Protein 5KTC (pdb70)

Structure (mmCIF, N/CA/C/O backbone):
data_5KTC
#
_entry.id   5KTC
#
_cell.length_a   76.268
_cell.length_b   76.268
_cell.length_c   73.470
_cell.angle_alpha   90.00
_cell.angle_beta   90.00
_cell.angle_gamma   90.00
#
_symmetry.space_group_name_H-M   'P 41 21 2'
#
loop_
_entity.id
_entity.type
_entity.pdbx_description
1 polymer FdhC
2 non-polymer 1,2-ETHANEDIOL
3 non-polymer '[[(2~{R},3~{S},5~{R})-5-[5-methyl-2,4-bis(oxidanylidene)pyrimidin-1-yl]-3-oxidanyl-oxolan-2-yl]methoxy-oxidanyl-phosphoryl] [(2~{R},3~{R},4~{S},5~{R},6~{R})-6-methyl-3,5-bis(oxidanyl)-4-[[(3~{R})-3-oxidanylbutanoyl]amino]oxan-2-yl] hydrogen phosphate'
4 non-polymer 'COENZYME A'
5 non-polymer 'MAGNESIUM ION'
6 water water
#
loop_
_atom_site.group_PDB
_atom_site.id
_atom_site.type_symbol
_atom_site.label_atom_id
_atom_site.label_alt_id
_atom_site.label_comp_id
_atom_site.label_asym_id
_atom_site.label_entity_id
_atom_site.label_seq_id
_atom_site.pdbx_PDB_ins_code
_atom_site.Cartn_x
_atom_site.Cartn_y
_atom_site.Cartn_z
_atom_site.occupancy
_atom_site.B_iso_or_equiv
_atom_site.auth_seq_id
_atom_site.auth_comp_id
_atom_site.auth_asym_id
_atom_site.auth_atom_id
_atom_site.pdbx_PDB_model_num
ATOM 1 N N . VAL A 1 2 ? -28.059 6.167 -6.105 1.00 46.10 2 VAL A N 1
ATOM 2 C CA . VAL A 1 2 ? -27.984 7.666 -6.109 1.00 43.13 2 VAL A CA 1
ATOM 3 C C . VAL A 1 2 ? -27.270 8.147 -7.372 1.00 40.81 2 VAL A C 1
ATOM 4 O O . VAL A 1 2 ? -26.395 7.478 -7.909 1.00 51.89 2 VAL A O 1
ATOM 8 N N . ASN A 1 3 ? -27.680 9.291 -7.870 1.00 39.50 3 ASN A N 1
ATOM 9 C CA . ASN A 1 3 ? -26.946 9.945 -8.941 1.00 38.65 3 ASN A CA 1
ATOM 10 C C . ASN A 1 3 ? -26.916 11.455 -8.613 1.00 31.01 3 ASN A C 1
ATOM 11 O O . ASN A 1 3 ? -27.884 12.054 -8.064 1.00 29.29 3 ASN A O 1
ATOM 16 N N . PHE A 1 4 ? -25.732 12.011 -8.826 1.00 21.52 4 PHE A N 1
ATOM 17 C CA . PHE A 1 4 ? -25.415 13.348 -8.435 1.00 19.89 4 PHE A CA 1
ATOM 18 C C . PHE A 1 4 ? -25.439 14.279 -9.637 1.00 20.50 4 PHE A C 1
ATOM 19 O O . PHE A 1 4 ? -25.048 13.902 -10.758 1.00 21.73 4 PHE A O 1
ATOM 27 N N . ASN A 1 5 ? 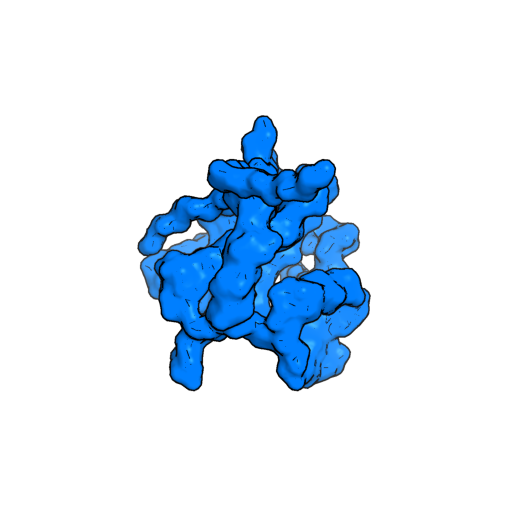-25.812 15.504 -9.388 1.00 20.61 5 ASN A N 1
ATOM 28 C CA . ASN A 1 5 ? -25.798 16.522 -10.415 1.00 22.44 5 ASN A CA 1
ATOM 29 C C . ASN A 1 5 ? -25.162 17.751 -9.796 1.00 19.34 5 ASN A C 1
ATOM 30 O O . ASN A 1 5 ? -25.771 18.698 -9.551 1.00 19.88 5 ASN A O 1
ATOM 35 N N . LEU A 1 6 ? -23.867 17.661 -9.581 1.00 17.10 6 LEU A N 1
ATOM 36 C CA . LEU A 1 6 ? -23.123 18.657 -8.868 1.00 14.92 6 LEU A CA 1
ATOM 37 C C . LEU A 1 6 ? -22.329 19.519 -9.805 1.00 14.92 6 LEU A C 1
ATOM 38 O O . LEU A 1 6 ? -21.289 19.128 -10.399 1.00 13.70 6 LEU A O 1
ATOM 43 N N . LYS A 1 7 ? -22.781 20.778 -9.906 1.00 15.96 7 LYS A N 1
ATOM 44 C CA . LYS A 1 7 ? -22.067 21.757 -10.691 1.00 17.44 7 LYS A CA 1
ATOM 45 C C . LYS A 1 7 ? -22.209 23.119 -10.078 1.00 16.51 7 LYS A C 1
ATOM 46 O O . LYS A 1 7 ? -23.244 23.439 -9.567 1.00 16.19 7 LYS A O 1
ATOM 52 N N . ALA A 1 8 ? -21.150 23.893 -10.138 1.00 15.44 8 ALA A N 1
ATOM 53 C CA . ALA A 1 8 ? -21.181 25.273 -9.671 1.00 17.21 8 ALA A CA 1
ATOM 54 C C . ALA A 1 8 ? -20.799 26.141 -10.811 1.00 17.65 8 ALA A C 1
ATOM 55 O O . ALA A 1 8 ? -20.878 25.721 -11.990 1.00 17.19 8 ALA A O 1
ATOM 57 N N . ASN A 1 9 ? -20.395 27.342 -10.495 1.00 20.35 9 ASN A N 1
ATOM 58 C CA . ASN A 1 9 ? -20.049 28.295 -11.538 1.00 23.44 9 ASN A CA 1
ATOM 59 C C . ASN A 1 9 ? -18.884 27.981 -12.449 1.00 22.28 9 ASN A C 1
ATOM 60 O O . ASN A 1 9 ? -18.948 28.221 -13.643 1.00 24.58 9 ASN A O 1
ATOM 65 N N . THR A 1 10 ? -17.785 27.569 -11.867 1.00 17.94 10 THR A N 1
ATOM 66 C CA . THR A 1 10 ? -16.584 27.343 -12.609 1.00 17.53 10 THR A CA 1
ATOM 67 C C . THR A 1 10 ? -16.118 25.927 -12.545 1.00 15.96 10 THR A C 1
ATOM 68 O O . THR A 1 10 ? -15.151 25.635 -13.191 1.00 14.24 10 THR A O 1
ATOM 72 N N . THR A 1 11 ? -16.810 25.087 -11.789 1.00 15.06 11 THR A N 1
ATOM 73 C CA . THR A 1 11 ? -16.404 23.681 -11.599 1.00 14.99 11 THR A CA 1
ATOM 74 C C . THR A 1 11 ? -17.590 22.755 -11.613 1.00 14.15 11 THR A C 1
ATOM 75 O O . THR A 1 11 ? -18.724 23.196 -11.516 1.00 15.58 11 THR A O 1
ATOM 79 N N . TYR A 1 12 ? -17.316 21.438 -11.736 1.00 13.05 12 TYR A N 1
ATOM 80 C CA . TYR A 1 12 ? -18.304 20.422 -11.599 1.00 12.68 12 TYR A CA 1
ATOM 81 C C . TYR A 1 12 ? -17.632 19.168 -11.089 1.00 13.45 12 TYR A C 1
ATOM 82 O O . TYR A 1 12 ? -16.402 19.063 -11.132 1.00 13.50 12 TYR A O 1
ATOM 91 N N . LEU A 1 13 ? -18.427 18.289 -10.541 1.00 13.21 13 LEU A N 1
ATOM 92 C CA . LEU A 1 13 ? -17.936 17.039 -9.940 1.00 13.00 13 LEU A CA 1
ATOM 93 C C . LEU A 1 13 ? -18.577 15.884 -10.634 1.00 13.06 13 LEU A C 1
ATOM 94 O O . LEU A 1 13 ? -19.739 15.930 -10.947 1.00 14.03 13 LEU A O 1
ATOM 99 N N . ARG A 1 14 ? -17.846 14.782 -10.745 1.00 13.38 14 ARG A N 1
ATOM 100 C CA . ARG A 1 14 ? -18.432 13.502 -11.177 1.00 12.34 14 ARG A CA 1
ATOM 101 C C . ARG A 1 14 ? -17.778 12.345 -10.491 1.00 12.96 14 ARG A C 1
ATOM 102 O O . ARG A 1 14 ? -16.594 12.464 -10.081 1.00 12.42 14 ARG A O 1
ATOM 110 N N . LEU A 1 15 ? -18.509 11.238 -10.343 1.00 12.14 15 LEU A N 1
ATOM 111 C CA . LEU A 1 15 ? -17.940 10.095 -9.592 1.00 13.81 15 LEU A CA 1
ATOM 112 C C . LEU A 1 15 ? -16.669 9.515 -10.186 1.00 14.33 15 LEU A C 1
ATOM 113 O O . LEU A 1 15 ? -16.537 9.389 -11.418 1.00 14.51 15 LEU A O 1
ATOM 118 N N . VAL A 1 16 ? -15.742 9.150 -9.299 1.00 14.23 16 VAL A N 1
ATOM 119 C CA . VAL A 1 16 ? -14.480 8.491 -9.677 1.00 15.38 16 VAL A CA 1
ATOM 120 C C . VAL A 1 16 ? -14.717 7.173 -10.415 1.00 15.88 16 VAL A C 1
ATOM 121 O O . VAL A 1 16 ? -15.632 6.415 -10.055 1.00 16.21 16 VAL A O 1
ATOM 125 N N . GLU A 1 17 ? -13.919 6.934 -11.450 1.00 17.27 17 GLU A N 1
ATOM 126 C CA . GLU A 1 17 ? -13.907 5.594 -12.145 1.00 19.51 17 GLU A CA 1
ATOM 127 C C . GLU A 1 17 ? -12.476 5.024 -12.073 1.00 19.78 17 GLU A C 1
ATOM 128 O O . GLU A 1 17 ? -11.509 5.777 -11.812 1.00 17.28 17 GLU A O 1
ATOM 134 N N . GLU A 1 18 ? -12.319 3.714 -12.324 1.00 23.22 18 GLU A N 1
ATOM 135 C CA . GLU A 1 18 ? -10.970 3.080 -12.358 1.00 22.04 18 GLU A CA 1
ATOM 136 C C . GLU A 1 18 ? -9.979 3.786 -13.265 1.00 23.33 18 GLU A C 1
ATOM 137 O O . GLU A 1 18 ? -8.767 3.903 -12.948 1.00 22.01 18 GLU A O 1
ATOM 143 N N . ASN A 1 19 ? -10.490 4.300 -14.368 1.00 22.44 19 ASN A N 1
ATOM 144 C CA . ASN A 1 19 ? -9.703 5.043 -15.298 1.00 25.11 19 ASN A CA 1
ATOM 145 C C . ASN A 1 19 ? -9.137 6.374 -14.786 1.00 20.41 19 ASN A C 1
ATOM 146 O O . ASN A 1 19 ? -8.250 6.913 -15.427 1.00 17.60 19 ASN A O 1
ATOM 151 N N . ASP A 1 20 ? -9.618 6.898 -13.638 1.00 18.33 20 ASP A N 1
ATOM 152 C CA . ASP A 1 20 ? -9.047 8.122 -13.034 1.00 15.66 20 ASP A CA 1
ATOM 153 C C . ASP A 1 20 ? -7.772 7.809 -12.218 1.00 16.82 20 ASP A C 1
ATOM 154 O O . ASP A 1 20 ? -7.191 8.720 -11.580 1.00 15.15 20 ASP A O 1
ATOM 159 N N . ALA A 1 21 ? -7.349 6.529 -12.231 1.00 15.66 21 ALA A N 1
ATOM 160 C CA . ALA A 1 21 ? -6.242 6.143 -11.372 1.00 16.20 21 ALA A CA 1
ATOM 161 C C . ALA A 1 21 ? -4.981 6.915 -11.634 1.00 16.35 21 ALA A C 1
ATOM 162 O O . ALA A 1 21 ? -4.331 7.336 -10.698 1.00 16.48 21 ALA A O 1
ATOM 164 N N . GLU A 1 22 ? -4.608 7.100 -12.888 1.00 16.84 22 GLU A N 1
ATOM 165 C CA . GLU A 1 22 ? -3.418 7.860 -13.161 1.00 17.72 22 GLU A CA 1
ATOM 166 C C . GLU A 1 22 ? -3.511 9.315 -12.711 1.00 18.00 22 GLU A C 1
ATOM 167 O O . GLU A 1 22 ? -2.541 9.839 -12.184 1.00 17.24 22 GLU A O 1
ATOM 173 N N . PHE A 1 23 ? -4.636 9.983 -12.977 1.00 15.97 23 PHE A N 1
ATOM 174 C CA . PHE A 1 23 ? -4.783 11.349 -12.523 1.00 15.73 23 PHE A CA 1
ATOM 175 C C . PHE A 1 23 ? -4.633 11.459 -10.982 1.00 15.48 23 PHE A C 1
ATOM 176 O O . PHE A 1 23 ? -4.007 12.385 -10.474 1.00 16.10 23 PHE A O 1
ATOM 184 N N . ILE A 1 24 ? -5.241 10.504 -10.300 1.00 15.41 24 ILE A N 1
ATOM 185 C CA . ILE A 1 24 ? -5.233 10.433 -8.846 1.00 16.07 24 ILE A CA 1
ATOM 186 C C . ILE A 1 24 ? -3.823 10.161 -8.336 1.00 16.87 24 ILE A C 1
ATOM 187 O O . ILE A 1 24 ? -3.373 10.888 -7.450 1.00 14.71 24 ILE A O 1
ATOM 192 N N . CYS A 1 25 ? -3.144 9.143 -8.883 1.00 18.72 25 CYS A N 1
ATOM 193 C CA . CYS A 1 25 ? -1.758 8.864 -8.457 1.00 18.99 25 CYS A CA 1
ATOM 194 C C . CYS A 1 25 ? -0.911 10.112 -8.581 1.00 19.46 25 CYS A C 1
ATOM 195 O O . CYS A 1 25 ? -0.195 10.483 -7.666 1.00 20.65 25 CYS A O 1
ATOM 198 N N . THR A 1 26 ? -1.006 10.778 -9.723 1.00 19.43 26 THR A N 1
ATOM 199 C CA . THR A 1 26 ? -0.204 11.946 -9.973 1.00 18.63 26 THR A CA 1
ATOM 200 C C . THR A 1 26 ? -0.495 13.068 -9.033 1.00 18.83 26 THR A C 1
ATOM 201 O O . THR A 1 26 ? 0.415 13.678 -8.539 1.00 18.07 26 THR A O 1
ATOM 205 N N . LEU A 1 27 ? -1.775 13.327 -8.778 1.00 16.48 27 LEU A N 1
ATOM 206 C CA . LEU A 1 27 ? -2.164 14.393 -7.889 1.00 16.28 27 LEU A CA 1
ATOM 207 C C . LEU A 1 27 ? -1.633 14.156 -6.469 1.00 15.73 27 LEU A C 1
ATOM 208 O O . LEU A 1 27 ? -1.014 15.043 -5.894 1.00 14.03 27 LEU A O 1
ATOM 213 N N . ARG A 1 28 ? -1.892 12.941 -5.958 1.00 17.03 28 ARG A N 1
ATOM 214 C CA . ARG A 1 28 ? -1.586 12.575 -4.560 1.00 17.12 28 ARG A CA 1
ATOM 215 C C . ARG A 1 28 ? -0.068 12.459 -4.283 1.00 20.18 28 ARG A C 1
ATOM 216 O O . ARG A 1 28 ? 0.365 12.628 -3.138 1.00 20.01 28 ARG A O 1
ATOM 224 N N . ASN A 1 29 ? 0.733 12.241 -5.338 1.00 18.64 29 ASN A N 1
ATOM 225 C CA . ASN A 1 29 ? 2.183 12.149 -5.227 1.00 19.16 29 ASN A CA 1
ATOM 226 C C . ASN A 1 29 ? 2.886 13.435 -5.626 1.00 20.21 29 ASN A C 1
ATOM 227 O O . ASN A 1 29 ? 4.122 13.461 -5.769 1.00 21.40 29 ASN A O 1
ATOM 232 N N . ASN A 1 30 ? 2.111 14.485 -5.855 1.00 19.79 30 ASN A N 1
ATOM 233 C CA . ASN A 1 30 ? 2.619 15.809 -6.041 1.00 21.53 30 ASN A CA 1
ATOM 234 C C . ASN A 1 30 ? 3.050 16.334 -4.675 1.00 24.31 30 ASN A C 1
ATOM 235 O O . ASN A 1 30 ? 2.198 16.619 -3.806 1.00 22.95 30 ASN A O 1
ATOM 240 N N . ASP A 1 31 ? 4.362 16.513 -4.484 1.00 24.27 31 ASP A N 1
ATOM 241 C CA . ASP A 1 31 ? 4.877 16.993 -3.210 1.00 26.44 31 ASP A CA 1
ATOM 242 C C . ASP A 1 31 ? 4.524 18.418 -2.923 1.00 25.92 31 ASP A C 1
ATOM 243 O O . ASP A 1 31 ? 4.694 18.839 -1.833 1.00 26.85 31 ASP A O 1
ATOM 248 N N . LYS A 1 32 ? 4.020 19.187 -3.868 1.00 24.96 32 LYS A N 1
ATOM 249 C CA . LYS A 1 32 ? 3.501 20.497 -3.500 1.00 27.15 32 LYS A CA 1
ATOM 250 C C . LYS A 1 32 ? 2.118 20.430 -2.865 1.00 25.86 32 LYS A C 1
ATOM 251 O O . LYS A 1 32 ? 1.686 21.357 -2.211 1.00 23.65 32 LYS A O 1
ATOM 257 N N . LEU A 1 33 ? 1.421 19.334 -3.091 1.00 23.67 33 LEU A N 1
ATOM 258 C CA . LEU A 1 33 ? 0.041 19.209 -2.663 1.00 21.49 33 LEU A CA 1
ATOM 259 C C . LEU A 1 33 ? -0.170 18.306 -1.489 1.00 20.97 33 LEU A C 1
ATOM 260 O O . LEU A 1 33 ? -1.184 18.448 -0.811 1.00 21.17 33 LEU A O 1
ATOM 265 N N . ASN A 1 34 ? 0.757 17.400 -1.226 1.00 18.56 34 ASN A N 1
ATOM 266 C CA . ASN A 1 34 ? 0.500 16.335 -0.344 1.00 18.92 34 ASN A CA 1
ATOM 267 C C . ASN A 1 34 ? 1.092 16.451 1.035 1.00 18.37 34 ASN A C 1
ATOM 268 O O . ASN A 1 34 ? 1.198 15.439 1.713 1.00 17.87 34 ASN A O 1
ATOM 273 N N . THR A 1 35 ? 1.469 17.673 1.423 1.00 21.72 35 THR A N 1
ATOM 274 C CA . THR A 1 35 ? 2.058 17.918 2.756 1.00 23.08 35 THR A CA 1
ATOM 275 C C . THR A 1 35 ? 1.160 17.353 3.869 1.00 23.62 35 THR A C 1
ATOM 276 O O . THR A 1 35 ? 1.661 16.774 4.795 1.00 24.39 35 THR A O 1
ATOM 280 N N . TYR A 1 36 ? -0.156 17.503 3.737 1.00 20.38 36 TYR A N 1
ATOM 281 C CA . TYR A 1 36 ? -1.071 17.216 4.855 1.00 20.69 36 TYR A CA 1
ATOM 282 C C . TYR A 1 36 ? -2.139 16.142 4.540 1.00 20.34 36 TYR A C 1
ATOM 283 O O . TYR A 1 36 ? -3.240 16.111 5.163 1.00 20.25 36 TYR A O 1
ATOM 292 N N . ILE A 1 37 ? -1.845 15.290 3.567 1.00 16.78 37 ILE A N 1
ATOM 293 C CA . ILE A 1 37 ? -2.720 14.188 3.274 1.00 18.74 37 ILE A CA 1
ATOM 294 C C . ILE A 1 37 ? -1.973 12.898 3.460 1.00 18.08 37 ILE A C 1
ATOM 295 O O . ILE A 1 37 ? -0.735 12.928 3.654 1.00 16.01 37 ILE A O 1
ATOM 300 N N . SER A 1 38 ? -2.701 11.777 3.411 1.00 18.15 38 SER A N 1
ATOM 301 C CA . SER A 1 38 ? -2.096 10.462 3.623 1.00 17.56 38 SER A CA 1
ATOM 302 C C . SER A 1 38 ? -1.219 10.028 2.455 1.00 19.47 38 SER A C 1
ATOM 303 O O . SER A 1 38 ? -1.583 10.212 1.298 1.00 16.36 38 SER A O 1
ATOM 306 N N . LYS A 1 39 ? -0.043 9.451 2.736 1.00 19.63 39 LYS A N 1
ATOM 307 C CA . LYS A 1 39 ? 0.744 8.778 1.682 1.00 18.57 39 LYS A CA 1
ATOM 308 C C . LYS A 1 39 ? -0.095 7.780 0.947 1.00 17.92 39 LYS A C 1
ATOM 309 O O . LYS A 1 39 ? -0.860 7.042 1.537 1.00 21.41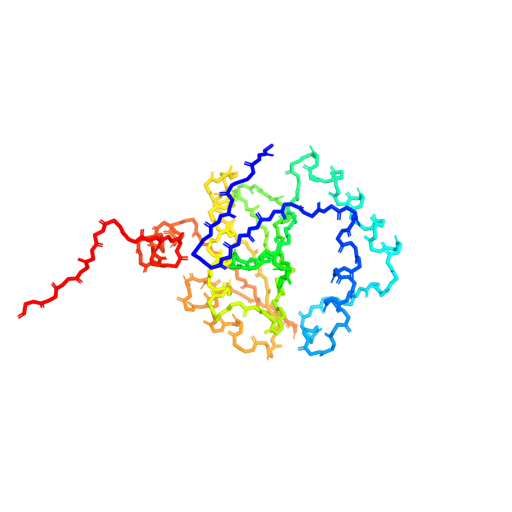 39 LYS A O 1
ATOM 315 N N . SER A 1 40 ? 0.090 7.701 -0.346 1.00 18.39 40 SER A N 1
ATOM 316 C CA . SER A 1 40 ? -0.559 6.662 -1.122 1.00 20.30 40 SER A CA 1
ATOM 317 C C . SER A 1 40 ? 0.261 6.260 -2.327 1.00 19.62 40 SER A C 1
ATOM 318 O O . SER A 1 40 ? 1.145 7.006 -2.763 1.00 17.65 40 SER A O 1
ATOM 321 N N . THR A 1 41 ? -0.103 5.103 -2.888 1.00 21.91 41 THR A N 1
ATOM 322 C CA . THR A 1 41 ? 0.618 4.529 -3.993 1.00 20.76 41 THR A CA 1
ATOM 323 C C . THR A 1 41 ? 0.803 5.484 -5.172 1.00 21.60 41 THR A C 1
ATOM 324 O O . THR A 1 41 ? -0.116 6.272 -5.512 1.00 19.94 41 THR A O 1
ATOM 328 N N . GLY A 1 42 ? 1.999 5.426 -5.771 1.00 21.79 42 GLY A N 1
ATOM 329 C CA . GLY A 1 42 ? 2.288 6.012 -7.064 1.00 21.97 42 GLY A CA 1
ATOM 330 C C . GLY A 1 42 ? 2.130 4.973 -8.183 1.00 24.30 42 GLY A C 1
ATOM 331 O O . GLY A 1 42 ? 2.442 5.261 -9.341 1.00 26.59 42 GLY A O 1
ATOM 332 N N . ASP A 1 43 ? 1.651 3.768 -7.863 1.00 24.02 43 ASP A N 1
ATOM 333 C CA . ASP A 1 43 ? 1.492 2.740 -8.858 1.00 23.88 43 ASP A CA 1
ATOM 334 C C . ASP A 1 43 ? 0.042 2.770 -9.394 1.00 22.98 43 ASP A C 1
ATOM 335 O O . ASP A 1 43 ? -0.927 2.507 -8.667 1.00 20.25 43 ASP A O 1
ATOM 340 N N . ILE A 1 44 ? -0.084 3.040 -10.678 1.00 22.19 44 ILE A N 1
ATOM 341 C CA . ILE A 1 44 ? -1.439 3.187 -11.313 1.00 22.81 44 ILE A CA 1
ATOM 342 C C . ILE A 1 44 ? -2.298 2.014 -11.071 1.00 24.04 44 ILE A C 1
ATOM 343 O O . ILE A 1 44 ? -3.431 2.179 -10.666 1.00 21.88 44 ILE A O 1
ATOM 348 N N . LYS A 1 45 ? -1.780 0.801 -11.260 1.00 25.69 45 LYS A N 1
ATOM 349 C CA . LYS A 1 45 ? -2.621 -0.406 -11.017 1.00 26.70 45 LYS A CA 1
ATOM 350 C C . LYS A 1 45 ? -3.081 -0.569 -9.581 1.00 24.70 45 LYS A C 1
ATOM 351 O O . LYS A 1 45 ? -4.200 -1.045 -9.305 1.00 23.64 45 LYS A O 1
ATOM 357 N N . SER A 1 46 ? -2.206 -0.220 -8.654 1.00 22.45 46 SER A N 1
ATOM 358 C CA . SER A 1 46 ? -2.587 -0.231 -7.250 1.00 22.71 46 SER A CA 1
ATOM 359 C C . SER A 1 46 ? -3.684 0.771 -6.985 1.00 20.32 46 SER A C 1
ATOM 360 O O . SER A 1 46 ? -4.614 0.473 -6.278 1.00 18.22 46 SER A O 1
ATOM 363 N N . GLN A 1 47 ? -3.569 1.951 -7.577 1.00 18.04 47 GLN A N 1
ATOM 364 C CA . GLN A 1 47 ? -4.629 2.947 -7.388 1.00 18.16 47 GLN A CA 1
ATOM 365 C C . GLN A 1 47 ? -5.956 2.482 -8.051 1.00 20.13 47 GLN A C 1
ATOM 366 O O . GLN A 1 47 ? -7.010 2.679 -7.479 1.00 19.86 47 GLN A O 1
ATOM 372 N N . ALA A 1 48 ? -5.874 1.860 -9.228 1.00 21.26 48 ALA A N 1
ATOM 373 C CA . ALA A 1 48 ? -7.045 1.289 -9.881 1.00 23.86 48 ALA A CA 1
ATOM 374 C C . ALA A 1 48 ? -7.678 0.297 -8.938 1.00 25.21 48 ALA A C 1
ATOM 375 O O . ALA A 1 48 ? -8.930 0.290 -8.777 1.00 24.81 48 ALA A O 1
ATOM 377 N N . GLU A 1 49 ? -6.841 -0.533 -8.282 1.00 24.79 49 GLU A N 1
ATOM 378 C CA . GLU A 1 49 ? -7.402 -1.484 -7.327 1.00 25.38 49 GLU A CA 1
ATOM 379 C C . GLU A 1 49 ? -8.131 -0.796 -6.144 1.00 20.89 49 GLU A C 1
ATOM 380 O O . GLU A 1 49 ? -9.184 -1.229 -5.732 1.00 22.96 49 GLU A O 1
ATOM 386 N N . TRP A 1 50 ? -7.512 0.224 -5.566 1.00 20.71 50 TRP A N 1
ATOM 387 C CA . TRP A 1 50 ? -8.133 1.051 -4.515 1.00 19.76 50 TRP A CA 1
ATOM 388 C C . TRP A 1 50 ? -9.510 1.539 -4.987 1.00 18.89 50 TRP A C 1
ATOM 389 O O . TRP A 1 50 ? -10.486 1.512 -4.228 1.00 20.13 50 TRP A O 1
ATOM 400 N N . ILE A 1 51 ? -9.572 1.983 -6.226 1.00 18.56 51 ILE A N 1
ATOM 401 C CA . ILE A 1 51 ? -10.856 2.513 -6.769 1.00 17.93 51 ILE A CA 1
ATOM 402 C C . ILE A 1 51 ? -11.911 1.391 -6.931 1.00 21.00 51 ILE A C 1
ATOM 403 O O . ILE A 1 51 ? -13.108 1.571 -6.659 1.00 18.79 51 ILE A O 1
ATOM 408 N N . ARG A 1 52 ? -11.459 0.201 -7.317 1.00 24.37 52 ARG A N 1
ATOM 409 C CA . ARG A 1 52 ? -12.375 -0.941 -7.488 1.00 25.72 52 ARG A CA 1
ATOM 410 C C . ARG A 1 52 ? -13.081 -1.301 -6.181 1.00 23.02 52 ARG A C 1
ATOM 411 O O . ARG A 1 52 ? -14.269 -1.485 -6.171 1.00 20.89 52 ARG A O 1
ATOM 419 N N . ASN A 1 53 ? -12.322 -1.376 -5.082 1.00 23.00 53 ASN A N 1
ATOM 420 C CA . ASN A 1 53 ? -12.840 -1.550 -3.729 1.00 23.93 53 ASN A CA 1
ATOM 421 C C . ASN A 1 53 ? -13.740 -0.406 -3.312 1.00 22.10 53 ASN A C 1
ATOM 422 O O . ASN A 1 53 ? -14.849 -0.598 -2.746 1.00 21.25 53 ASN A O 1
ATOM 427 N N . TYR A 1 54 ? -13.283 0.778 -3.654 1.00 21.03 54 TYR A N 1
ATOM 428 C CA . TYR A 1 54 ? -14.075 1.989 -3.422 1.00 19.68 54 TYR A CA 1
ATOM 429 C C . TYR A 1 54 ? -15.456 1.845 -4.126 1.00 20.08 54 TYR A C 1
ATOM 430 O O . TYR A 1 54 ? -16.457 2.156 -3.535 1.00 18.49 54 TYR A O 1
ATOM 439 N N . LYS A 1 55 ? -15.461 1.327 -5.353 1.00 22.03 55 LYS A N 1
ATOM 440 C CA . LYS A 1 55 ? -16.697 1.177 -6.115 1.00 25.87 55 LYS A CA 1
ATOM 441 C C . LYS A 1 55 ? -17.738 0.251 -5.482 1.00 27.26 55 LYS A C 1
ATOM 442 O O . LYS A 1 55 ?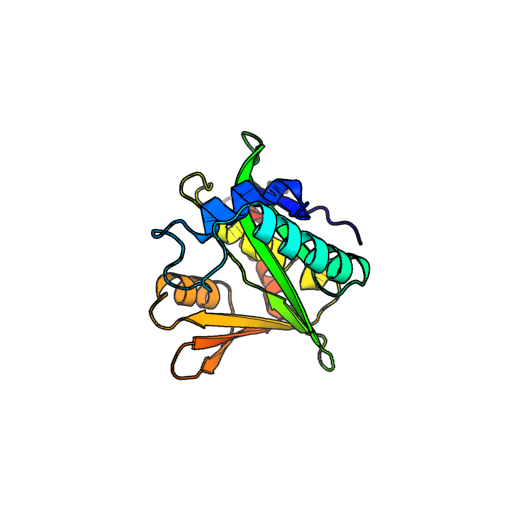 -18.950 0.483 -5.636 1.00 25.11 55 LYS A O 1
ATOM 448 N N . ASN A 1 56 ? -17.258 -0.767 -4.765 1.00 27.74 56 ASN A N 1
ATOM 449 C CA . ASN A 1 56 ? -18.140 -1.629 -3.981 1.00 27.82 56 ASN A CA 1
ATOM 450 C C . ASN A 1 56 ? -18.786 -0.874 -2.868 1.00 25.65 56 ASN A C 1
ATOM 451 O O . ASN A 1 56 ? -19.983 -1.038 -2.623 1.00 29.81 56 ASN A O 1
ATOM 456 N N . ARG A 1 57 ? -17.998 -0.045 -2.182 1.00 22.93 57 ARG A N 1
ATOM 457 C CA . ARG A 1 57 ? -18.514 0.811 -1.117 1.00 20.35 57 ARG A CA 1
ATOM 458 C C . ARG A 1 57 ? -19.545 1.797 -1.677 1.00 20.67 57 ARG A C 1
ATOM 459 O O . ARG A 1 57 ? -20.606 1.996 -1.083 1.00 20.86 57 ARG A O 1
ATOM 467 N N . GLU A 1 58 ? -19.259 2.321 -2.868 1.00 21.96 58 GLU A N 1
ATOM 468 C CA . GLU A 1 58 ? -20.169 3.272 -3.537 1.00 20.62 58 GLU A CA 1
ATOM 469 C C . GLU A 1 58 ? -21.488 2.549 -3.896 1.00 23.69 58 GLU A C 1
ATOM 470 O O . GLU A 1 58 ? -22.551 3.057 -3.612 1.00 21.31 58 GLU A O 1
ATOM 476 N N . ASN A 1 59 ? -21.370 1.356 -4.466 1.00 26.17 59 ASN A N 1
ATOM 477 C CA . ASN A 1 59 ? -22.536 0.525 -4.818 1.00 30.58 59 ASN A CA 1
ATOM 478 C C . ASN A 1 59 ? -23.452 0.294 -3.629 1.00 31.95 59 ASN A C 1
ATOM 479 O O . ASN A 1 59 ? -24.661 0.196 -3.798 1.00 35.65 59 ASN A O 1
ATOM 484 N N . ASN A 1 60 ? -22.883 0.230 -2.436 1.00 29.69 60 ASN A N 1
ATOM 485 C CA . ASN A 1 60 ? -23.666 0.010 -1.243 1.00 33.05 60 ASN A CA 1
ATOM 486 C C . ASN A 1 60 ? -24.024 1.253 -0.486 1.00 26.97 60 ASN A C 1
ATOM 487 O O . ASN A 1 60 ? -24.408 1.148 0.669 1.00 28.70 60 ASN A O 1
ATOM 492 N N . GLY A 1 61 ? -23.895 2.422 -1.101 1.00 22.10 61 GLY A N 1
ATOM 493 C CA . GLY A 1 61 ? -24.258 3.662 -0.405 1.00 20.60 61 GLY A CA 1
ATOM 494 C C . GLY A 1 61 ? -23.346 4.105 0.736 1.00 19.70 61 GLY A C 1
ATOM 495 O O . GLY A 1 61 ? -23.772 4.871 1.578 1.00 21.16 61 GLY A O 1
ATOM 496 N N . GLU A 1 62 ? -22.108 3.617 0.770 1.00 21.07 62 GLU A N 1
ATOM 497 C CA . GLU A 1 62 ? -21.213 3.859 1.903 1.00 20.49 62 GLU A CA 1
ATOM 498 C C . GLU A 1 62 ? -20.138 4.944 1.671 1.00 18.70 62 GLU A C 1
ATOM 499 O O . GLU A 1 62 ? -19.419 5.314 2.614 1.00 17.66 62 GLU A O 1
ATOM 505 N N . GLU A 1 63 ? -19.999 5.417 0.435 1.00 16.67 63 GLU A N 1
ATOM 506 C CA . GLU A 1 63 ? -18.859 6.294 0.076 1.00 16.37 63 GLU A CA 1
ATOM 507 C C . GLU A 1 63 ? -19.058 6.837 -1.308 1.00 15.66 63 GLU A C 1
ATOM 508 O O . GLU A 1 63 ? -19.444 6.077 -2.196 1.00 16.70 63 GLU A O 1
ATOM 514 N N . TYR A 1 64 ? -18.783 8.138 -1.497 1.00 13.36 64 TYR A N 1
ATOM 515 C CA . TYR A 1 64 ? -18.860 8.802 -2.769 1.00 13.04 64 TYR A CA 1
ATOM 516 C C . TYR A 1 64 ? -17.642 9.644 -2.977 1.00 12.19 64 TYR A C 1
ATOM 517 O O . TYR A 1 64 ? -17.352 10.526 -2.158 1.00 11.95 64 TYR A O 1
ATOM 526 N N . TYR A 1 65 ? -16.927 9.373 -4.047 1.00 11.12 65 TYR A N 1
ATOM 527 C CA . TYR A 1 65 ? -15.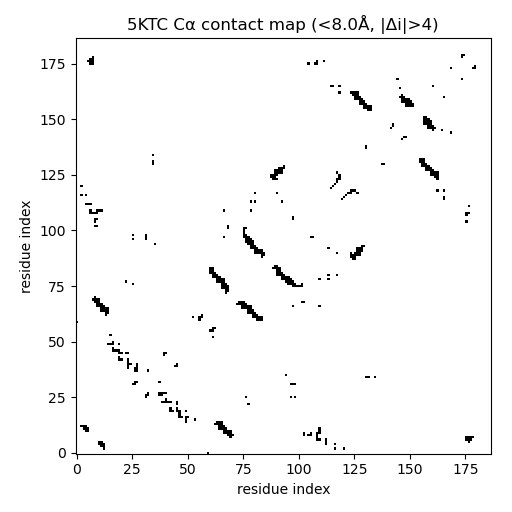610 9.948 -4.338 1.00 10.64 65 TYR A CA 1
ATOM 528 C C . TYR A 1 65 ? -15.688 10.577 -5.707 1.00 10.73 65 TYR A C 1
ATOM 529 O O . TYR A 1 65 ? -16.189 9.929 -6.624 1.00 11.54 65 TYR A O 1
ATOM 538 N N . PHE A 1 66 ? -15.269 11.834 -5.824 1.00 10.61 66 PHE A N 1
ATOM 539 C CA . PHE A 1 66 ? -15.434 12.648 -7.023 1.00 10.72 66 PHE A CA 1
ATOM 540 C C . PHE A 1 66 ? -14.132 13.224 -7.559 1.00 10.94 66 PHE A C 1
ATOM 541 O O . PHE A 1 66 ? -13.239 13.581 -6.800 1.00 11.76 66 PHE A O 1
ATOM 549 N N . ILE A 1 67 ? -14.051 13.288 -8.883 1.00 10.32 67 ILE A N 1
ATOM 550 C CA . ILE A 1 67 ? -13.092 14.148 -9.556 1.00 10.34 67 ILE A CA 1
ATOM 551 C C . ILE A 1 67 ? -13.759 15.537 -9.681 1.00 9.88 67 ILE A C 1
ATOM 552 O O . ILE A 1 67 ? -14.949 15.598 -9.979 1.00 11.06 67 ILE A O 1
ATOM 557 N N . ILE A 1 68 ? -12.963 16.563 -9.402 1.00 9.79 68 ILE A N 1
ATOM 558 C CA . ILE A 1 68 ? -13.341 17.939 -9.556 1.00 10.69 68 ILE A CA 1
ATOM 559 C C . ILE A 1 68 ? -12.809 18.378 -10.920 1.00 11.26 68 ILE A C 1
ATOM 560 O O . ILE A 1 68 ? -11.612 18.177 -11.201 1.00 11.21 68 ILE A O 1
ATOM 565 N N . PHE A 1 69 ? -13.661 19.009 -11.727 1.00 12.20 69 PHE A N 1
ATOM 566 C CA . PHE A 1 69 ? -13.321 19.451 -13.092 1.00 13.18 69 PHE A CA 1
ATOM 567 C C . PHE A 1 69 ? -13.504 20.947 -13.202 1.00 14.28 69 PHE A C 1
ATOM 568 O O . PHE A 1 69 ? -14.371 21.472 -12.548 1.00 13.76 69 PHE A O 1
ATOM 576 N N . ARG A 1 70 ? -12.683 21.598 -14.024 1.00 16.00 70 ARG A N 1
ATOM 577 C CA . ARG A 1 70 ? -12.994 22.959 -14.450 1.00 17.79 70 ARG A CA 1
ATOM 578 C C . ARG A 1 70 ? -13.908 22.947 -15.693 1.00 18.41 70 ARG A C 1
ATOM 579 O O . ARG A 1 70 ? -13.697 22.202 -16.672 1.00 16.36 70 ARG A O 1
ATOM 587 N N . SER A 1 71 ? -14.997 23.706 -15.564 1.00 15.99 71 SER A N 1
ATOM 588 C CA . SER A 1 71 ? -16.056 23.776 -16.539 1.00 17.30 71 SER A CA 1
ATOM 589 C C . SER A 1 71 ? -15.666 24.334 -17.901 1.00 16.74 71 SER A C 1
ATOM 590 O O . SER A 1 71 ? -16.284 23.965 -18.865 1.00 16.36 71 SER A O 1
ATOM 593 N N . ASP A 1 72 ? -14.731 25.266 -17.945 1.00 16.37 72 ASP A N 1
ATOM 594 C CA . ASP A 1 72 ? -14.431 26.012 -19.183 1.00 16.98 72 ASP A CA 1
ATOM 595 C C . ASP A 1 72 ? -13.738 25.109 -20.227 1.00 18.42 72 ASP A C 1
ATOM 596 O O . ASP A 1 72 ? -14.035 25.230 -21.426 1.00 17.03 72 ASP A O 1
ATOM 601 N N . ASP A 1 73 ? -12.876 24.182 -19.762 1.00 16.43 73 ASP A N 1
ATOM 602 C CA . ASP A 1 73 ? -12.189 23.226 -20.644 1.00 16.80 73 ASP A CA 1
ATOM 603 C C . ASP A 1 73 ? -12.353 21.750 -20.300 1.00 15.75 73 ASP A C 1
ATOM 604 O O . ASP A 1 73 ? -11.735 20.883 -20.915 1.00 14.54 73 ASP A O 1
ATOM 609 N N . GLN A 1 74 ? -13.214 21.455 -19.350 1.00 14.44 74 GLN A N 1
ATOM 610 C CA . GLN A 1 74 ? -13.484 20.075 -18.968 1.00 14.85 74 GLN A CA 1
ATOM 611 C C . GLN A 1 74 ? -12.181 19.291 -18.650 1.00 15.65 74 GLN A C 1
ATOM 612 O O . GLN A 1 7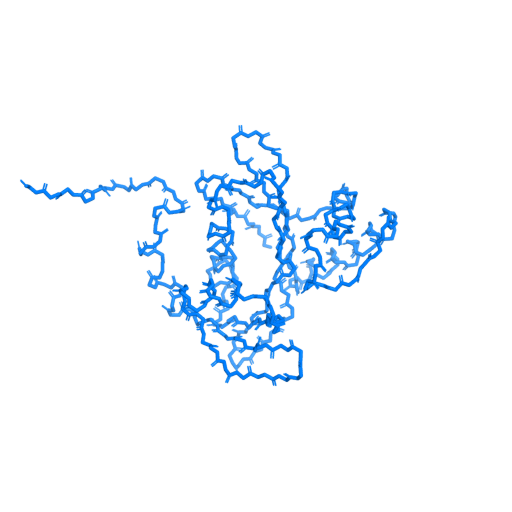4 ? -12.005 18.136 -19.079 1.00 15.11 74 GLN A O 1
ATOM 618 N N . SER A 1 75 ? -11.309 19.923 -17.881 1.00 16.25 75 SER A N 1
ATOM 619 C CA . SER A 1 75 ? -10.067 19.336 -17.479 1.00 15.36 75 SER A CA 1
ATOM 620 C C . SER A 1 75 ? -10.104 19.091 -15.960 1.00 15.16 75 SER A C 1
ATOM 621 O O . SER A 1 75 ? -10.684 19.907 -15.223 1.00 13.50 75 SER A O 1
ATOM 624 N N . PRO A 1 76 ? -9.447 18.012 -15.497 1.00 15.05 76 PRO A N 1
ATOM 625 C CA . PRO A 1 76 ? -9.520 17.617 -14.099 1.00 13.99 76 PRO A CA 1
ATOM 626 C C . PRO A 1 76 ? -8.593 18.448 -13.273 1.00 13.97 76 PRO A C 1
ATOM 627 O O . PRO A 1 76 ? -7.467 18.721 -13.694 1.00 12.28 76 PRO A O 1
ATOM 631 N N . ILE A 1 77 ? -9.100 18.956 -12.140 1.00 12.92 77 ILE A N 1
ATOM 632 C CA . ILE A 1 77 ? -8.326 19.844 -11.264 1.00 11.77 77 ILE A CA 1
ATOM 633 C C . ILE A 1 77 ? -8.254 19.333 -9.810 1.00 12.17 77 ILE A C 1
ATOM 634 O O . ILE A 1 77 ? -7.592 19.928 -9.017 1.00 11.97 77 ILE A O 1
ATOM 639 N N . GLY A 1 78 ? -8.902 18.208 -9.481 1.00 12.05 78 GLY A N 1
ATOM 640 C CA . GLY A 1 78 ? -8.747 17.673 -8.141 1.00 12.53 78 GLY A CA 1
ATOM 641 C C . GLY A 1 78 ? -9.690 16.574 -7.733 1.00 11.83 78 GLY A C 1
ATOM 642 O O . GLY A 1 78 ? -10.319 15.935 -8.587 1.00 13.03 78 GLY A O 1
ATOM 643 N N . THR A 1 79 ? -9.755 16.346 -6.404 1.00 10.94 79 THR A N 1
ATOM 644 C CA . THR A 1 79 ? -10.531 15.293 -5.855 1.00 10.58 79 THR A CA 1
ATOM 645 C C . THR A 1 79 ? -11.284 15.746 -4.644 1.00 10.11 79 THR A C 1
ATOM 646 O O . THR A 1 79 ? -10.887 16.711 -3.955 1.00 10.39 79 THR A O 1
ATOM 650 N N . VAL A 1 80 ? -12.363 15.023 -4.327 1.00 10.18 80 VAL A N 1
ATOM 651 C CA . VAL A 1 80 ? -12.982 15.208 -3.007 1.00 10.20 80 VAL A CA 1
ATOM 652 C C . VAL A 1 80 ? -13.823 14.015 -2.694 1.00 9.98 80 VAL A C 1
ATOM 653 O O . VAL A 1 80 ? -14.308 13.342 -3.624 1.00 11.03 80 VAL A O 1
ATOM 657 N N . ARG A 1 81 ? -13.989 13.740 -1.423 1.00 9.18 81 ARG A N 1
ATOM 658 C CA . ARG A 1 81 ? -14.688 12.469 -0.994 1.00 10.54 81 ARG A CA 1
ATOM 659 C C . ARG A 1 81 ? -15.568 12.646 0.209 1.00 10.55 81 ARG A C 1
ATOM 660 O O . ARG A 1 81 ? -15.196 13.339 1.149 1.00 10.63 81 ARG A O 1
ATOM 668 N N . LEU A 1 82 ? -16.726 11.963 0.185 1.00 10.34 82 LEU A N 1
ATOM 669 C CA . LEU A 1 82 ? -17.610 11.758 1.296 1.00 10.74 82 LEU A CA 1
ATOM 670 C C . LEU A 1 82 ? -17.558 10.315 1.727 1.00 11.85 82 LEU A C 1
ATOM 671 O O . LEU A 1 82 ? -17.639 9.422 0.905 1.00 13.32 82 LEU A O 1
ATOM 676 N N . TYR A 1 83 ? -17.359 10.091 3.015 1.00 13.49 83 TYR A N 1
ATOM 677 C CA . TYR A 1 83 ? -17.025 8.741 3.507 1.00 14.42 83 TYR A CA 1
ATOM 678 C C . TYR A 1 83 ? -17.355 8.636 5.023 1.00 14.01 83 TYR A C 1
ATOM 679 O O . TYR A 1 83 ? -17.642 9.636 5.721 1.00 13.78 83 TYR A O 1
ATOM 688 N N . ASP A 1 84 ? -17.348 7.395 5.522 1.00 14.41 84 ASP A N 1
ATOM 689 C CA . ASP A 1 84 ? -17.416 7.092 6.939 1.00 13.49 84 ASP A CA 1
ATOM 690 C C . ASP A 1 84 ? -18.671 7.644 7.585 1.00 13.64 84 ASP A C 1
ATOM 691 O O . ASP A 1 84 ? -18.623 8.592 8.381 1.00 14.41 84 ASP A O 1
ATOM 696 N N . PHE A 1 85 ? -19.788 7.065 7.155 1.00 16.36 85 PHE A N 1
ATOM 697 C CA . PHE A 1 85 ? -21.143 7.482 7.518 1.00 17.31 85 PHE A CA 1
ATOM 698 C C . PHE A 1 85 ? -21.623 6.865 8.841 1.00 19.98 85 PHE A C 1
ATOM 699 O O . PHE A 1 85 ? -21.425 5.677 9.046 1.00 22.54 85 PHE A O 1
ATOM 707 N N . HIS A 1 86 ? -22.264 7.638 9.702 1.00 20.09 86 HIS A N 1
ATOM 708 C CA . HIS A 1 86 ? -22.769 7.166 11.019 1.00 23.27 86 HIS A CA 1
ATOM 709 C C . HIS A 1 86 ? -24.171 7.730 11.355 1.00 27.16 86 HIS A C 1
ATOM 710 O O . HIS A 1 86 ? -24.723 8.490 10.544 1.00 24.06 86 HIS A O 1
ATOM 717 N N . GLU A 1 87 ? -24.723 7.380 12.547 1.00 29.87 87 GLU A N 1
ATOM 718 C CA . GLU A 1 87 ? -26.114 7.724 12.951 1.00 30.91 87 GLU A CA 1
ATOM 719 C C . GLU A 1 87 ? -26.302 8.371 14.338 1.00 33.75 87 GLU A C 1
ATOM 720 O O . GLU A 1 87 ? -25.389 8.384 15.208 1.00 30.61 87 GLU A O 1
ATOM 726 N N . ASN A 1 88 ? -27.474 8.978 14.522 1.00 31.55 88 ASN A N 1
ATOM 727 C CA . ASN A 1 88 ? -27.830 9.568 15.812 1.00 35.79 88 ASN A CA 1
ATOM 728 C C . ASN A 1 88 ? -26.829 10.633 16.369 1.00 38.18 88 ASN A C 1
ATOM 729 O O . ASN A 1 88 ? -26.335 10.468 17.477 1.00 43.81 88 ASN A O 1
ATOM 734 N N . PRO A 1 89 ? -26.548 11.727 15.658 1.00 33.21 89 PRO A N 1
ATOM 735 C CA . PRO A 1 89 ? -27.257 12.119 14.437 1.00 32.67 89 PRO A CA 1
ATOM 736 C C . PRO A 1 89 ? -26.600 11.522 13.138 1.00 28.39 89 PRO A C 1
ATOM 737 O O . PRO A 1 89 ? -25.536 10.892 13.165 1.00 24.86 89 PRO A O 1
ATOM 741 N N . LYS A 1 90 ? -27.290 11.687 12.021 1.00 25.97 90 LYS A N 1
ATOM 742 C CA . LYS A 1 90 ? -26.835 11.106 10.798 1.00 24.61 90 LYS A CA 1
ATOM 743 C C . LYS A 1 90 ? -25.609 11.950 10.339 1.00 21.27 90 LYS A C 1
ATOM 744 O O . LYS A 1 90 ? -25.747 13.153 10.151 1.00 18.37 90 LYS A O 1
ATOM 750 N N . SER A 1 91 ? -24.430 11.340 10.248 1.00 18.40 91 SER A N 1
ATOM 751 C CA . SER A 1 91 ? -23.202 12.111 9.981 1.00 17.16 91 SER A CA 1
ATOM 752 C C . SER A 1 91 ? -22.386 11.538 8.857 1.00 15.50 91 SER A C 1
ATOM 753 O O . SER A 1 91 ? -22.373 10.293 8.612 1.00 15.78 91 SER A O 1
ATOM 756 N N . PHE A 1 92 ? -21.738 12.427 8.098 1.00 13.12 92 PHE A N 1
ATOM 757 C CA . PHE A 1 92 ? -20.797 11.981 7.072 1.00 12.70 92 PHE A CA 1
ATOM 758 C C . PHE A 1 92 ? -19.484 12.685 7.307 1.00 11.97 92 PHE A C 1
ATOM 759 O O . PHE A 1 92 ? -19.484 13.758 7.810 1.00 11.74 92 PHE A O 1
ATOM 767 N N . CYS A 1 93 ? -18.383 12.022 6.977 1.00 12.49 93 CY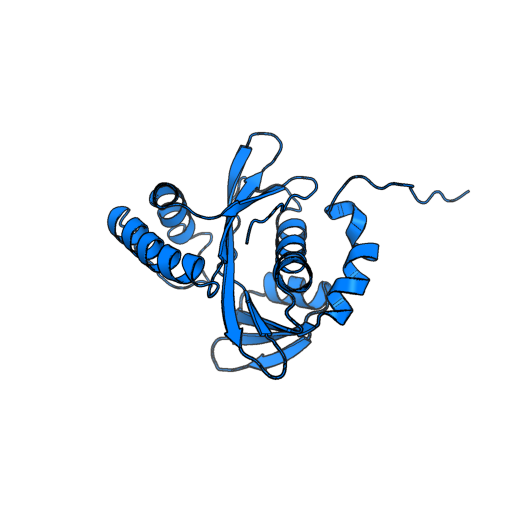S A N 1
ATOM 768 C CA . CYS A 1 93 ? -17.091 12.691 6.869 1.00 12.34 93 CYS A CA 1
ATOM 769 C C . CYS A 1 93 ? -16.824 13.159 5.413 1.00 11.50 93 CYS A C 1
ATOM 770 O O . CYS A 1 93 ? -17.328 12.573 4.450 1.00 12.92 93 CYS A O 1
ATOM 773 N N . TRP A 1 94 ? -15.982 14.171 5.271 1.00 11.00 94 TRP A N 1
ATOM 774 C CA . TRP A 1 94 ? -15.465 14.508 3.965 1.00 11.18 94 TRP A CA 1
ATOM 775 C C . TRP A 1 94 ? -14.003 14.924 4.060 1.00 10.45 94 TRP A C 1
ATOM 776 O O . TRP A 1 94 ? -13.463 15.234 5.142 1.00 10.41 94 TRP A O 1
ATOM 787 N N . GLY A 1 95 ? -13.379 14.869 2.916 1.00 10.52 95 GLY A N 1
ATOM 788 C CA . GLY A 1 95 ? -11.951 15.080 2.825 1.00 10.50 95 GLY A CA 1
ATOM 789 C C . GLY A 1 95 ? -11.409 14.566 1.520 1.00 11.31 95 GLY A C 1
ATOM 790 O O . GLY A 1 95 ? -12.056 14.716 0.457 1.00 11.46 95 GLY A O 1
ATOM 791 N N . SER A 1 96 ? -10.216 13.970 1.561 1.00 10.28 96 SER A N 1
ATOM 792 C CA . SER A 1 96 ? -9.450 13.725 0.338 1.00 10.82 96 SER A CA 1
ATOM 793 C C . SER A 1 96 ? -9.481 14.915 -0.637 1.00 10.58 96 SER A C 1
ATOM 794 O O . SER A 1 96 ? -9.635 14.747 -1.870 1.00 11.40 96 SER A O 1
ATOM 797 N N . TRP A 1 97 ? -9.346 16.104 -0.077 1.00 10.56 97 TRP A N 1
ATOM 798 C CA . TRP A 1 97 ? -9.770 17.325 -0.767 1.00 11.47 97 TRP A CA 1
ATOM 799 C C . TRP A 1 97 ? -8.498 17.945 -1.298 1.00 12.54 97 TRP A C 1
ATOM 800 O O . TRP A 1 97 ? -7.649 18.446 -0.514 1.00 11.88 97 TRP A O 1
ATOM 811 N N . ILE A 1 98 ? -8.351 17.896 -2.617 1.00 11.89 98 ILE A N 1
ATOM 812 C CA . ILE A 1 98 ? -7.119 18.309 -3.272 1.00 12.44 98 ILE A CA 1
ATOM 813 C C . ILE A 1 98 ? -7.452 19.072 -4.548 1.00 13.04 98 ILE A C 1
ATOM 814 O O . ILE A 1 98 ? -8.300 18.645 -5.329 1.00 12.17 98 ILE A O 1
ATOM 819 N N . LEU A 1 99 ? -6.795 20.212 -4.725 1.00 13.64 99 LEU A N 1
ATOM 820 C CA . LEU A 1 99 ? -6.916 20.979 -5.985 1.00 15.34 99 LEU A CA 1
ATOM 821 C C . LEU A 1 99 ? -5.503 21.290 -6.532 1.00 16.17 99 LEU A C 1
ATOM 822 O O . LEU A 1 99 ? -4.648 21.717 -5.755 1.00 15.43 99 LEU A O 1
ATOM 827 N N . ASN A 1 100 ? -5.288 21.117 -7.834 1.00 16.17 100 ASN A N 1
ATOM 828 C CA . ASN A 1 100 ? -3.921 21.316 -8.383 1.00 18.00 100 ASN A CA 1
ATOM 829 C C . ASN A 1 100 ? -3.800 22.729 -8.933 1.00 19.04 100 ASN A C 1
ATOM 830 O O . ASN A 1 100 ? -4.754 23.516 -8.846 1.00 18.17 100 ASN A O 1
ATOM 835 N N . GLU A 1 101 ? -2.639 23.045 -9.509 1.00 21.08 101 GLU A N 1
ATOM 836 C CA . GLU A 1 101 ? -2.370 24.367 -10.121 1.00 23.89 101 GLU A CA 1
ATOM 837 C C . GLU A 1 101 ? -3.365 24.878 -11.134 1.00 20.96 101 GLU A C 1
ATOM 838 O O . GLU A 1 101 ? -3.513 26.073 -11.273 1.00 21.47 101 GLU A O 1
ATOM 844 N N . HIS A 1 102 ? -4.027 23.977 -11.837 1.00 20.46 102 HIS A N 1
ATOM 845 C CA A HIS A 1 102 ? -4.949 24.357 -12.948 0.50 19.74 102 HIS A CA 1
ATOM 846 C CA B HIS A 1 102 ? -4.938 24.268 -12.931 0.50 19.95 102 HIS A CA 1
ATOM 847 C C . HIS A 1 102 ? -6.341 24.641 -12.430 1.00 18.72 102 HIS A C 1
ATOM 848 O O . HIS A 1 102 ? -7.222 24.926 -13.191 1.00 16.85 102 HIS A O 1
ATOM 861 N N . LYS A 1 103 ? -6.524 24.631 -11.114 1.00 17.57 103 LYS A N 1
ATOM 862 C CA . LYS A 1 103 ? -7.787 24.914 -10.505 1.00 16.96 103 LYS A CA 1
ATOM 863 C C . LYS A 1 103 ? -8.261 26.322 -10.896 1.00 17.45 103 LYS A C 1
ATOM 864 O O . LYS A 1 103 ? -7.448 27.224 -11.101 1.00 16.97 103 LYS A O 1
ATOM 870 N N . THR A 1 104 ? -9.553 26.508 -10.952 1.00 17.49 104 THR A N 1
ATOM 871 C CA . THR A 1 104 ? -10.087 27.844 -11.032 1.00 19.54 104 THR A CA 1
ATOM 872 C C . THR A 1 104 ? -9.899 28.527 -9.686 1.00 20.93 104 THR A C 1
ATOM 873 O O . THR A 1 104 ? -9.669 27.860 -8.655 1.00 19.28 104 THR A O 1
ATOM 877 N N . LYS A 1 105 ? -9.970 29.856 -9.707 1.00 21.68 105 LYS A N 1
ATOM 878 C CA . LYS A 1 105 ? -9.594 30.678 -8.537 1.00 22.80 105 LYS A CA 1
ATOM 879 C C . LYS A 1 105 ? -10.380 30.290 -7.267 1.00 20.73 105 LYS A C 1
ATOM 880 O O . LYS A 1 105 ? -9.787 30.160 -6.187 1.00 21.83 105 LYS A O 1
ATOM 886 N N . TYR A 1 106 ? -11.687 30.135 -7.456 1.00 17.81 106 TYR A N 1
ATOM 887 C CA . TYR A 1 106 ? -12.610 29.884 -6.387 1.00 19.65 106 TYR A CA 1
ATOM 888 C C . TYR A 1 106 ? -13.067 28.421 -6.346 1.00 16.08 106 TYR A C 1
ATOM 889 O O . TYR A 1 106 ? -14.059 28.131 -5.705 1.00 16.01 106 TYR A O 1
ATOM 898 N N . ALA A 1 107 ? -12.358 27.520 -7.016 1.00 14.63 107 ALA A N 1
ATOM 899 C CA . ALA A 1 107 ? -12.709 26.082 -6.956 1.00 13.94 107 ALA A CA 1
ATOM 900 C C . ALA A 1 107 ? -12.881 25.542 -5.535 1.00 13.64 107 ALA A C 1
ATOM 901 O O . ALA A 1 107 ? -13.703 24.638 -5.286 1.00 11.92 107 ALA A O 1
ATOM 903 N N . ALA A 1 108 ? -12.036 26.031 -4.628 1.00 13.39 108 ALA A N 1
ATOM 904 C CA . ALA A 1 108 ? -12.069 25.540 -3.220 1.00 13.86 108 ALA A CA 1
ATOM 905 C C . ALA A 1 108 ? -13.437 25.836 -2.606 1.00 13.57 108 ALA A C 1
ATOM 906 O O . ALA A 1 108 ? -14.090 24.965 -2.013 1.00 13.71 108 ALA A O 1
ATOM 908 N N . VAL A 1 109 ? -13.908 27.061 -2.803 1.00 13.89 109 VAL A N 1
ATOM 909 C CA . VAL A 1 109 ? -15.243 27.45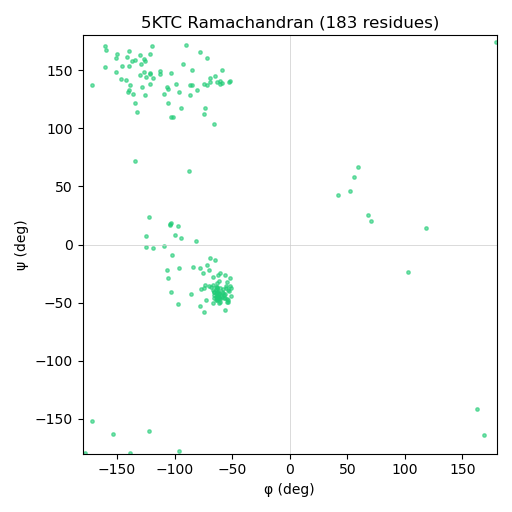1 -2.302 1.00 13.76 109 VAL A CA 1
ATOM 910 C C . VAL A 1 109 ? -16.336 26.644 -2.984 1.00 12.41 109 VAL A C 1
ATOM 911 O O . VAL A 1 109 ? -17.268 26.129 -2.323 1.00 12.90 109 VAL A O 1
ATOM 915 N N . GLU A 1 110 ? -16.272 26.539 -4.302 1.00 12.88 110 GLU A N 1
ATOM 916 C CA . GLU A 1 110 ? -17.357 25.864 -5.009 1.00 13.04 110 GLU A CA 1
ATOM 917 C C . GLU A 1 110 ? -17.473 24.358 -4.623 1.00 12.21 110 GLU A C 1
ATOM 918 O O . GLU A 1 110 ? -18.556 23.805 -4.411 1.00 11.10 110 GLU A O 1
ATOM 924 N N . SER A 1 111 ? -16.308 23.732 -4.589 1.00 11.97 111 SER A N 1
ATOM 925 C CA . SER A 1 111 ? -16.236 22.262 -4.295 1.00 11.51 111 SER A CA 1
ATOM 926 C C . SER A 1 111 ? -16.682 21.976 -2.868 1.00 10.73 111 SER A C 1
ATOM 927 O O . SER A 1 111 ? -17.479 21.043 -2.645 1.00 11.82 111 SER A O 1
ATOM 930 N N . ALA A 1 112 ? -16.287 22.822 -1.905 1.00 11.00 112 ALA A N 1
ATOM 931 C CA . ALA A 1 112 ? -16.770 22.639 -0.546 1.00 11.43 112 ALA A CA 1
ATOM 932 C C . ALA A 1 112 ? -18.339 22.731 -0.479 1.00 11.90 112 ALA A C 1
ATOM 933 O O . ALA A 1 112 ? -19.039 21.875 0.126 1.00 10.42 112 ALA A O 1
ATOM 935 N N . LEU A 1 113 ? -18.886 23.730 -1.182 1.00 12.45 113 LEU A N 1
ATOM 936 C CA . LEU A 1 113 ? -20.295 23.924 -1.180 1.00 12.82 113 LEU A CA 1
ATOM 937 C C . LEU A 1 113 ? -21.014 22.752 -1.814 1.00 11.90 113 LEU A C 1
ATOM 938 O O . LEU A 1 113 ? -22.079 22.369 -1.365 1.00 13.24 113 LEU A O 1
ATOM 943 N N . LEU A 1 114 ? -20.435 22.166 -2.848 1.00 11.55 114 LEU A N 1
ATOM 944 C CA . LEU A 1 114 ? -21.079 21.110 -3.535 1.00 11.26 114 LEU A CA 1
ATOM 945 C C . LEU A 1 114 ? -21.007 19.887 -2.668 1.00 11.40 114 LEU A C 1
ATOM 946 O O . LEU A 1 114 ? -21.937 19.077 -2.665 1.00 11.87 114 LEU A O 1
ATOM 951 N N . VAL A 1 115 ? -19.917 19.727 -1.941 1.00 11.40 115 VAL A N 1
ATOM 952 C CA . VAL A 1 115 ? -19.883 18.611 -0.923 1.00 11.73 115 VAL A CA 1
ATOM 953 C C . VAL A 1 115 ? -21.053 18.676 0.021 1.00 11.51 115 VAL A C 1
ATOM 954 O O . VAL A 1 115 ? -21.697 17.647 0.295 1.00 10.94 115 VAL A O 1
ATOM 958 N N . TYR A 1 116 ? -21.281 19.866 0.585 1.00 11.57 116 TYR A N 1
ATOM 959 C CA . TYR A 1 116 ? -22.375 20.013 1.519 1.00 11.64 116 TYR A CA 1
ATOM 960 C C . TYR A 1 116 ? -23.750 19.848 0.849 1.00 12.53 116 TYR A C 1
ATOM 961 O O . TYR A 1 116 ? -24.656 19.330 1.487 1.00 13.79 116 TYR A O 1
ATOM 970 N N . GLU A 1 117 ? -23.910 20.287 -0.391 1.00 12.80 117 GLU A N 1
ATOM 971 C CA A GLU A 1 117 ? -25.140 20.035 -1.198 0.50 13.11 117 GLU A CA 1
ATOM 972 C CA B GLU A 1 117 ? -25.152 20.000 -1.135 0.50 12.55 117 GLU A CA 1
ATOM 973 C C . GLU A 1 117 ? -25.351 18.488 -1.254 1.00 13.10 117 GLU A C 1
ATOM 974 O O . GLU A 1 117 ? -26.434 17.957 -0.986 1.00 12.79 117 GLU A O 1
ATOM 985 N N . ALA A 1 118 ? -24.283 17.772 -1.589 1.00 13.82 118 ALA A N 1
ATOM 986 C CA . ALA A 1 118 ? -24.390 16.315 -1.743 1.00 14.45 118 ALA A CA 1
ATOM 987 C C . ALA A 1 118 ? -24.772 15.650 -0.448 1.00 15.84 118 ALA A C 1
ATOM 988 O O . ALA A 1 118 ? -25.699 14.790 -0.381 1.00 17.52 118 ALA A O 1
ATOM 990 N N . GLY A 1 119 ? -24.078 16.033 0.616 1.00 14.80 119 GLY A N 1
ATOM 991 C CA . GLY A 1 119 ? -24.255 15.377 1.888 1.00 14.17 119 GLY A CA 1
ATOM 992 C C . GLY A 1 119 ? -25.551 15.716 2.549 1.00 14.49 119 GLY A C 1
ATOM 993 O O . GLY A 1 119 ? -26.240 14.848 2.980 1.00 14.66 119 GLY A O 1
ATOM 994 N N . PHE A 1 120 ? -25.899 16.993 2.607 1.00 16.98 120 PHE A N 1
ATOM 995 C CA . PHE A 1 120 ? -27.070 17.419 3.368 1.00 17.90 120 PHE A CA 1
ATOM 996 C C . PHE A 1 120 ? -28.348 17.314 2.559 1.00 22.33 120 PHE A C 1
ATOM 997 O O . PHE A 1 120 ? -29.373 16.864 3.091 1.00 23.37 120 PHE A O 1
ATOM 1005 N N . SER A 1 121 ? -28.331 17.719 1.284 1.00 23.32 121 SER A N 1
ATOM 1006 C CA . SER A 1 121 ? -29.572 17.612 0.538 1.00 25.33 121 SER A CA 1
ATOM 1007 C C . SER A 1 121 ? -29.659 16.303 -0.338 1.00 23.51 121 SER A C 1
ATOM 1008 O O . SER A 1 121 ? -30.614 15.562 -0.177 1.00 26.03 121 SER A O 1
ATOM 1011 N N . THR A 1 122 ? -28.681 15.977 -1.173 1.00 20.24 122 THR A N 1
ATOM 1012 C CA . THR A 1 122 ? -28.776 14.741 -1.993 1.00 21.50 122 THR A CA 1
ATOM 1013 C C . THR A 1 122 ? -28.803 13.492 -1.088 1.00 23.40 122 THR A C 1
ATOM 1014 O O . THR A 1 122 ? -29.545 12.562 -1.342 1.00 24.29 122 THR A O 1
ATOM 1018 N N . LEU A 1 123 ? -28.068 13.467 0.024 1.00 22.81 123 LEU A N 1
ATOM 1019 C CA . LEU A 1 123 ? -28.030 12.279 0.843 1.00 20.81 123 LEU A CA 1
ATOM 1020 C C . LEU A 1 123 ? -28.719 12.362 2.170 1.00 20.98 123 LEU A C 1
ATOM 1021 O O . LEU A 1 123 ? -28.693 11.395 2.899 1.00 23.45 123 LEU A O 1
ATOM 1026 N N . GLY A 1 124 ? -29.302 13.487 2.556 1.00 19.09 124 GLY A N 1
ATOM 1027 C CA . GLY A 1 124 ? -30.045 13.525 3.806 1.00 19.60 124 GLY A CA 1
ATOM 1028 C C . GLY A 1 124 ? -29.310 13.395 5.124 1.00 19.95 124 GLY A C 1
ATOM 1029 O O . GLY A 1 124 ? -29.891 12.984 6.101 1.00 21.97 124 GLY A O 1
ATOM 1030 N N . PHE A 1 125 ? -28.018 13.757 5.196 1.00 19.02 125 PHE A N 1
ATOM 1031 C CA . PHE A 1 125 ? -27.324 13.737 6.512 1.00 17.26 125 PHE A CA 1
ATOM 1032 C C . PHE A 1 125 ? -27.707 14.939 7.329 1.00 17.47 125 PHE A C 1
ATOM 1033 O O . PHE A 1 125 ? -28.216 15.922 6.780 1.00 16.88 125 PHE A O 1
ATOM 1041 N N . GLU A 1 126 ? -27.390 14.895 8.611 1.00 17.20 126 GLU A N 1
ATOM 1042 C CA . GLU A 1 126 ? -27.579 16.019 9.511 1.00 20.66 126 GLU A CA 1
ATOM 1043 C C . GLU A 1 126 ? -26.336 16.775 9.921 1.00 18.97 126 GLU A C 1
ATOM 1044 O O . GLU A 1 126 ? -26.421 17.951 10.243 1.00 18.14 126 GLU A O 1
ATOM 1050 N N . GLN A 1 127 ? -25.195 16.087 9.955 1.00 20.33 127 GLN A N 1
ATOM 1051 C CA . GLN A 1 127 ? -23.920 16.674 10.401 1.00 20.37 127 GLN A CA 1
ATOM 1052 C C . GLN A 1 127 ? -22.772 16.214 9.517 1.00 16.28 127 GLN A C 1
ATOM 1053 O O . GLN A 1 127 ? -22.808 15.097 9.033 1.00 13.58 127 GLN A O 1
ATOM 1059 N N . SER A 1 128 ? -21.712 17.037 9.433 1.00 15.27 128 SER A N 1
ATOM 1060 C CA . SER A 1 128 ? -20.536 16.643 8.682 1.00 13.83 128 SER A CA 1
ATOM 1061 C C . SER A 1 128 ? -19.395 16.684 9.673 1.00 12.90 128 SER A C 1
ATOM 1062 O O . SER A 1 128 ? -19.374 17.556 10.491 1.00 12.27 128 SER A O 1
ATOM 1065 N N . HIS A 1 129 ? -18.512 15.693 9.618 1.00 12.37 129 HIS A N 1
ATOM 1066 C CA . HIS A 1 129 ? -17.291 15.689 10.443 1.00 12.34 129 HIS A CA 1
ATOM 1067 C C . HIS A 1 129 ? -16.090 15.690 9.520 1.00 11.67 129 HIS A C 1
ATOM 1068 O O . HIS A 1 129 ? -16.101 15.054 8.500 1.00 11.86 129 HIS A O 1
ATOM 1075 N N . PHE A 1 130 ? -15.015 16.398 9.906 1.00 12.34 130 PHE A N 1
ATOM 1076 C CA . PHE A 1 130 ? -13.733 16.258 9.202 1.00 11.13 130 PHE A CA 1
ATOM 1077 C C . PHE A 1 130 ? -12.589 16.766 10.088 1.00 11.20 130 PHE A C 1
ATOM 1078 O O . PHE A 1 130 ? -12.807 17.378 11.131 1.00 11.27 130 PHE A O 1
ATOM 1086 N N . GLU A 1 131 ? -11.359 16.525 9.635 1.00 12.93 131 GLU A N 1
ATOM 1087 C CA . GLU A 1 131 ? -10.179 16.989 10.346 1.00 12.84 131 GLU A CA 1
ATOM 1088 C C . GLU A 1 131 ? -9.166 17.628 9.401 1.00 12.66 131 GLU A C 1
ATOM 1089 O O . GLU A 1 131 ? -9.194 17.365 8.203 1.00 12.05 131 GLU A O 1
ATOM 1095 N N . VAL A 1 132 ? -8.282 18.458 9.962 1.00 12.76 132 VAL A N 1
ATOM 1096 C CA . VAL A 1 132 ? -7.290 19.205 9.214 1.00 13.78 132 VAL A CA 1
ATOM 1097 C C . VAL A 1 132 ? -6.009 19.175 10.034 1.00 14.30 132 VAL A C 1
ATOM 1098 O O . VAL A 1 132 ? -6.049 19.414 11.249 1.00 12.47 132 VAL A O 1
ATOM 1102 N N . MET A 1 133 ? -4.889 18.838 9.417 1.00 13.71 133 MET A N 1
ATOM 1103 C CA . MET A 1 133 ? -3.632 18.786 10.179 1.00 15.30 133 MET A CA 1
ATOM 1104 C C . MET A 1 133 ? -3.227 20.111 10.738 1.00 15.03 133 MET A C 1
ATOM 1105 O O . MET A 1 133 ? -3.344 21.112 10.099 1.00 16.33 133 MET A O 1
ATOM 1110 N N . LYS A 1 134 ? -2.714 20.105 11.964 1.00 16.27 134 LYS A N 1
ATOM 1111 C CA . LYS A 1 134 ? -2.124 21.287 12.525 1.00 17.92 134 LYS A CA 1
ATOM 1112 C C . LYS A 1 134 ? -0.958 21.659 11.594 1.00 17.99 134 LYS A C 1
ATOM 1113 O O . LYS A 1 134 ? -0.332 20.792 11.083 1.00 19.36 134 LYS A O 1
ATOM 1119 N N . GLY A 1 135 ? -0.792 22.935 11.303 1.00 20.73 135 GLY A N 1
ATOM 1120 C CA . GLY A 1 135 ? 0.157 23.409 10.305 1.00 23.64 135 GLY A CA 1
ATOM 1121 C C . GLY A 1 135 ? -0.476 23.794 8.992 1.00 27.29 135 GLY A C 1
ATOM 1122 O O . GLY A 1 135 ? 0.088 24.609 8.265 1.00 27.71 135 GLY A O 1
ATOM 1123 N N . ASN A 1 136 ? -1.664 23.240 8.671 1.00 26.26 136 ASN A N 1
ATOM 1124 C CA . ASN A 1 136 ? -2.361 23.529 7.386 1.00 23.86 136 ASN A CA 1
ATOM 1125 C C . ASN A 1 136 ? -3.238 24.764 7.498 1.00 26.63 136 ASN A C 1
ATOM 1126 O O . ASN A 1 136 ? -4.487 24.755 7.327 1.00 21.08 136 ASN A O 1
ATOM 1131 N N . ASP A 1 137 ? -2.543 25.879 7.740 1.00 29.60 137 ASP A N 1
ATOM 1132 C CA . ASP A 1 137 ? -3.106 27.009 8.435 1.00 30.82 137 ASP A CA 1
ATOM 1133 C C . ASP A 1 137 ? -4.220 27.643 7.633 1.00 28.39 137 ASP A C 1
ATOM 1134 O O . ASP A 1 137 ? -5.291 27.973 8.153 1.00 26.87 137 ASP A O 1
ATOM 1139 N N . LYS A 1 138 ? -4.005 27.732 6.335 1.00 26.84 138 LYS A N 1
ATOM 1140 C CA . LYS A 1 138 ? -4.973 28.320 5.467 1.00 24.87 138 LYS A CA 1
ATOM 1141 C C . LYS A 1 138 ? -6.288 27.466 5.378 1.00 20.75 138 LYS A C 1
ATOM 1142 O O . LYS A 1 138 ? -7.355 27.969 5.056 1.00 20.90 138 LYS A O 1
ATOM 1148 N N . VAL A 1 139 ? -6.174 26.173 5.577 1.00 18.89 139 VAL A N 1
ATOM 1149 C CA . VAL A 1 139 ? -7.342 25.252 5.491 1.00 17.23 139 VAL A CA 1
ATOM 1150 C C . VAL A 1 139 ? -8.181 25.370 6.769 1.00 16.42 139 VAL A C 1
ATOM 1151 O O . VAL A 1 139 ? -9.398 25.401 6.721 1.00 14.93 139 VAL A O 1
ATOM 1155 N N . HIS A 1 140 ? -7.515 25.521 7.922 1.00 17.78 140 HIS A N 1
ATOM 1156 C CA . HIS A 1 140 ? -8.229 25.879 9.148 1.00 16.73 140 HIS A CA 1
ATOM 1157 C C . HIS A 1 140 ? -9.023 27.134 8.906 1.00 19.52 140 HIS A C 1
ATOM 1158 O O . HIS A 1 140 ? -10.225 27.200 9.185 1.00 17.53 140 HIS A O 1
ATOM 1165 N N . SER A 1 141 ? -8.361 28.135 8.347 1.00 21.28 141 SER A N 1
ATOM 1166 C CA . SER A 1 141 ? -8.955 29.428 8.195 1.00 21.77 141 SER A CA 1
ATOM 1167 C C . SER A 1 141 ? -10.171 29.385 7.234 1.00 20.17 141 SER A C 1
ATOM 1168 O O . SER A 1 141 ? -11.244 29.987 7.475 1.00 17.91 141 SER A O 1
ATOM 1171 N N . PHE A 1 142 ? -10.026 28.600 6.171 1.00 18.99 142 PHE A N 1
ATOM 1172 C CA . PHE A 1 142 ? -11.110 28.367 5.253 1.00 17.53 142 PHE A CA 1
ATOM 1173 C C . PHE A 1 142 ? -12.355 27.823 5.920 1.00 16.20 142 PHE A C 1
ATOM 1174 O O . PHE A 1 142 ? -13.432 28.317 5.703 1.00 14.53 142 PHE A O 1
ATOM 1182 N N . HIS A 1 143 ? -12.189 26.704 6.599 1.00 16.80 143 HIS A N 1
ATOM 1183 C CA . HIS A 1 143 ? -13.311 26.032 7.284 1.00 16.41 143 HIS A CA 1
ATOM 1184 C C . HIS A 1 143 ? -13.957 26.897 8.377 1.00 16.74 143 HIS A C 1
ATOM 1185 O O . HIS A 1 143 ? -15.195 27.005 8.428 1.00 15.64 143 HIS A O 1
ATOM 1192 N N . LEU A 1 144 ? -13.142 27.584 9.165 1.00 18.56 144 LEU A N 1
ATOM 1193 C CA . LEU A 1 144 ? -13.711 28.526 10.188 1.00 18.35 144 LEU A CA 1
ATOM 1194 C C . LEU A 1 144 ? -14.491 29.617 9.522 1.00 17.50 144 LEU A C 1
ATOM 1195 O O . LEU A 1 144 ? -15.596 29.920 9.919 1.00 17.81 144 LEU A O 1
ATOM 1200 N N . LYS A 1 145 ? -13.958 30.181 8.468 1.00 19.52 145 LYS A N 1
ATOM 1201 C CA . LYS A 1 145 ? -14.676 31.197 7.741 1.00 19.83 145 LYS A CA 1
ATOM 1202 C C . LYS A 1 145 ? -16.033 30.716 7.232 1.00 18.67 145 LYS A C 1
ATOM 1203 O O . LYS A 1 145 ? -17.033 31.422 7.319 1.00 18.32 145 LYS A O 1
ATOM 1209 N N . MET A 1 146 ? -16.078 29.540 6.642 1.00 17.99 146 MET A N 1
ATOM 1210 C CA . MET A 1 146 ? -17.368 29.036 6.114 1.00 18.51 146 MET A CA 1
ATOM 1211 C C . MET A 1 146 ? -18.351 28.623 7.234 1.00 18.90 146 MET A C 1
ATOM 1212 O O . MET A 1 146 ? -19.525 28.425 6.976 1.00 18.16 146 MET A O 1
ATOM 1217 N N . GLY A 1 147 ? -17.853 28.413 8.455 1.00 19.76 147 GLY A N 1
ATOM 1218 C CA . GLY A 1 147 ? -18.746 28.139 9.628 1.00 20.61 147 GLY A CA 1
ATOM 1219 C C . GLY A 1 147 ? -18.602 26.824 10.334 1.00 17.27 147 GLY A C 1
ATOM 1220 O O . GLY A 1 147 ? -19.484 26.432 11.130 1.00 18.72 147 GLY A O 1
ATOM 1221 N N . ALA A 1 148 ? -17.515 26.117 10.058 1.00 16.88 148 ALA A N 1
ATOM 1222 C CA . ALA A 1 148 ? -17.183 24.885 10.765 1.00 16.13 148 ALA A CA 1
ATOM 1223 C C . ALA A 1 148 ? -16.902 25.205 12.241 1.00 16.46 148 ALA A C 1
ATOM 1224 O O . ALA A 1 148 ? -16.446 26.277 12.564 1.00 16.55 148 ALA A O 1
ATOM 1226 N N . GLN A 1 149 ? -17.278 24.304 13.107 1.00 18.63 149 GLN A N 1
ATOM 1227 C CA . GLN A 1 149 ? -17.013 24.491 14.509 1.00 20.57 149 GLN A CA 1
ATOM 1228 C C . GLN A 1 149 ? -15.861 23.551 14.894 1.00 21.61 149 GLN A C 1
ATOM 1229 O O . GLN A 1 149 ? -15.885 22.331 14.767 1.00 18.78 149 GLN A O 1
ATOM 1235 N N . LYS A 1 150 ? -14.830 24.198 15.397 1.00 31.91 150 LYS A N 1
ATOM 1236 C CA . LYS A 1 150 ? -13.687 23.577 15.985 1.00 35.83 150 LYS A CA 1
ATOM 1237 C C . LYS A 1 150 ? -14.228 22.900 17.216 1.00 36.41 150 LYS A C 1
ATOM 1238 O O . LYS A 1 150 ? -14.647 23.597 18.149 1.00 40.07 150 LYS A O 1
ATOM 1244 N N . ILE A 1 151 ? -14.395 21.581 17.166 1.00 32.26 151 ILE A N 1
ATOM 1245 C CA . ILE A 1 151 ? -14.750 20.813 18.329 1.00 34.52 151 ILE A CA 1
ATOM 1246 C C . ILE A 1 151 ? -13.496 20.711 19.234 1.00 34.94 151 ILE A C 1
ATOM 1247 O O . ILE A 1 151 ? -13.553 21.070 20.424 1.00 30.76 151 ILE A O 1
ATOM 1252 N N . SER A 1 152 ? -12.402 20.153 18.669 1.00 28.44 152 SER A N 1
ATOM 1253 C CA . SER A 1 152 ? -11.309 19.485 19.474 1.00 27.94 152 SER A CA 1
ATOM 1254 C C . SER A 1 152 ? -10.077 19.099 18.658 1.00 28.97 152 SER A C 1
ATOM 1255 O O . SER A 1 152 ? -9.870 19.714 17.637 1.00 25.48 152 SER A O 1
ATOM 1258 N N . GLU A 1 153 ? -9.335 18.034 19.068 1.00 30.97 153 GLU A N 1
ATOM 1259 C CA . GLU A 1 153 ? -7.922 17.839 18.613 1.00 29.54 153 GLU A CA 1
ATOM 1260 C C . GLU A 1 153 ? -7.134 16.618 19.147 1.00 32.06 153 GLU A C 1
ATOM 1261 O O . GLU A 1 153 ? -7.614 15.824 19.974 1.00 35.93 153 GLU A O 1
ATOM 1267 N N . ASP A 1 154 ? -5.926 16.465 18.589 1.00 25.20 154 ASP A N 1
ATOM 1268 C CA . ASP A 1 154 ? -4.915 15.564 19.093 1.00 21.99 154 ASP A CA 1
ATOM 1269 C C . ASP A 1 154 ? -3.518 16.074 18.686 1.00 18.26 154 ASP A C 1
ATOM 1270 O O . ASP A 1 154 ? -3.337 17.251 18.384 1.00 17.56 154 ASP A O 1
ATOM 1275 N N . ASP A 1 155 ? -2.514 15.231 18.747 1.00 19.79 155 ASP A N 1
ATOM 1276 C CA . ASP A 1 155 ? -1.125 15.716 18.398 1.00 20.64 155 ASP A CA 1
ATOM 1277 C C . ASP A 1 155 ? -1.003 16.213 16.915 1.00 20.67 155 ASP A C 1
ATOM 1278 O O . ASP A 1 155 ? -0.220 17.107 16.595 1.00 22.65 155 ASP A O 1
ATOM 1283 N N . GLU A 1 156 ? -1.855 15.672 16.055 1.00 19.51 156 GLU A N 1
ATOM 1284 C CA . GLU A 1 156 ? -1.782 15.889 14.599 1.00 22.12 156 GLU A CA 1
ATOM 1285 C C . GLU A 1 156 ? -2.787 16.863 14.024 1.00 21.02 156 GLU A C 1
ATOM 1286 O O . GLU A 1 156 ? -2.454 17.622 13.102 1.00 20.37 156 GLU A O 1
ATOM 1292 N N . ASN A 1 157 ? -4.022 16.775 14.525 1.00 19.05 157 ASN A N 1
ATOM 1293 C CA . ASN A 1 157 ? -5.230 17.366 13.894 1.00 17.47 157 ASN A CA 1
ATOM 1294 C C . ASN A 1 157 ? -6.042 18.285 14.763 1.00 18.53 157 ASN A C 1
ATOM 1295 O O . ASN A 1 157 ? -5.982 18.235 16.004 1.00 18.00 157 ASN A O 1
ATOM 1300 N N . ILE A 1 158 ? -6.797 19.136 14.096 1.00 20.53 158 ILE A N 1
ATOM 1301 C CA . ILE A 1 158 ? -7.961 19.747 14.638 1.00 20.44 158 ILE A CA 1
ATOM 1302 C C . ILE A 1 158 ? -9.175 19.081 13.988 1.00 21.41 158 ILE A C 1
ATOM 1303 O O . ILE A 1 158 ? -9.174 18.792 12.785 1.00 15.71 158 ILE A O 1
ATOM 1308 N N . TYR A 1 159 ? -10.179 18.760 14.840 1.00 19.86 159 TYR A N 1
ATOM 1309 C CA . TYR A 1 159 ? -11.389 18.033 14.440 1.00 19.52 159 TYR A CA 1
ATOM 1310 C C . TYR A 1 159 ? -12.532 19.027 14.397 1.00 18.61 159 TYR A C 1
ATOM 1311 O O . TYR A 1 159 ? -12.691 19.870 15.319 1.00 17.88 159 TYR A O 1
ATOM 1320 N N . TYR A 1 160 ? -13.313 18.964 13.316 1.00 16.30 160 TYR A N 1
ATOM 1321 C CA . TYR A 1 160 ? -14.385 19.909 13.104 1.00 14.68 160 TYR A CA 1
ATOM 1322 C C . TYR A 1 160 ? -15.688 19.189 12.868 1.00 13.48 160 TYR A C 1
ATOM 1323 O O . TYR A 1 160 ? -15.698 18.064 12.393 1.00 12.67 160 TYR A O 1
ATOM 1332 N N . ILE A 1 161 ? -16.771 19.918 13.091 1.00 14.77 161 ILE A N 1
ATOM 1333 C CA . ILE A 1 161 ? -18.062 19.545 12.549 1.00 16.01 161 ILE A CA 1
ATOM 1334 C C . ILE A 1 161 ? -18.699 20.748 11.818 1.00 15.66 161 ILE A C 1
ATOM 1335 O O . ILE A 1 161 ? -18.437 21.917 12.100 1.00 14.63 161 ILE A O 1
ATOM 1340 N N . PHE A 1 162 ? -19.575 20.422 10.882 1.00 15.46 162 PHE A N 1
ATOM 1341 C CA . PHE A 1 162 ? -20.243 21.467 10.068 1.00 14.53 162 PHE A CA 1
ATOM 1342 C C . PHE A 1 162 ? -21.740 21.099 10.075 1.00 14.52 162 PHE A C 1
ATOM 1343 O O . PHE A 1 162 ? -22.107 20.016 9.699 1.00 12.56 162 PHE A O 1
ATOM 1351 N N . PRO A 1 163 ? -22.577 21.927 10.678 1.00 14.30 163 PRO A N 1
ATOM 1352 C CA . PRO A 1 163 ? -23.976 21.522 10.835 1.00 16.18 163 PRO A CA 1
ATOM 1353 C C . PRO A 1 163 ? -24.800 21.853 9.587 1.00 16.14 163 PRO A C 1
ATOM 1354 O O . PRO A 1 163 ? -24.492 22.839 8.903 1.00 14.15 163 PRO A O 1
ATOM 1358 N N . LYS A 1 164 ? -25.832 21.043 9.336 1.00 18.40 164 LYS A N 1
ATOM 1359 C CA . LYS A 1 164 ? -26.776 21.243 8.216 1.00 20.65 164 LYS A CA 1
ATOM 1360 C C . LYS A 1 164 ? -27.357 22.666 8.254 1.00 18.93 164 LYS A C 1
ATOM 1361 O O . LYS A 1 164 ? -27.545 23.261 7.249 1.00 18.68 164 LYS A O 1
ATOM 1367 N N . SER A 1 165 ? -27.645 23.153 9.441 1.00 19.45 165 SER A N 1
ATOM 1368 C CA . SER A 1 165 ? -28.136 24.518 9.662 1.00 21.38 165 SER A CA 1
ATOM 1369 C C . SER A 1 165 ? -27.234 25.614 9.083 1.00 20.59 165 SER A C 1
ATOM 1370 O O . SER A 1 165 ? -27.712 26.611 8.535 1.00 19.42 165 SER A O 1
ATOM 1373 N N . LYS A 1 166 ? -25.924 25.423 9.162 1.00 19.19 166 LYS A N 1
ATOM 1374 C CA . LYS A 1 166 ? -25.028 26.392 8.615 1.00 18.93 166 LYS A CA 1
ATOM 1375 C C . LYS A 1 166 ? -25.003 26.322 7.105 1.00 18.61 166 LYS A C 1
ATOM 1376 O O . LYS A 1 166 ? -24.815 27.374 6.414 1.00 17.99 166 LYS A O 1
ATOM 1382 N N . TYR A 1 167 ? -25.087 25.103 6.574 1.00 15.94 167 TYR A N 1
ATOM 1383 C CA . TYR A 1 167 ? -25.146 24.928 5.116 1.00 16.81 167 TYR A CA 1
ATOM 1384 C C . TYR A 1 167 ? -26.361 25.656 4.532 1.00 18.85 167 TYR A C 1
ATOM 1385 O O . TYR A 1 167 ? -26.250 2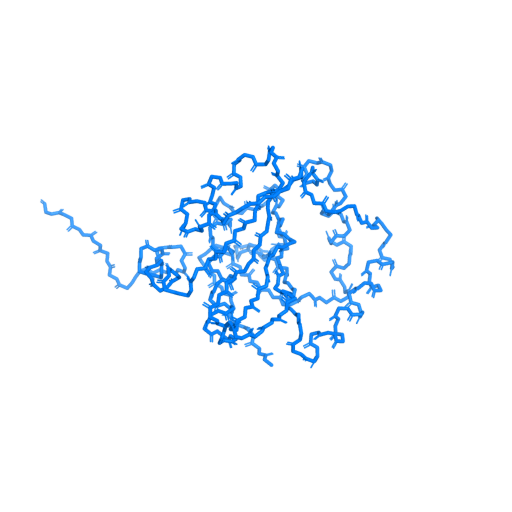6.287 3.464 1.00 18.08 167 TYR A O 1
ATOM 1394 N N . LYS A 1 168 ? -27.500 25.575 5.223 1.00 18.98 168 LYS A N 1
ATOM 1395 C CA . LYS A 1 168 ? -28.677 26.298 4.744 1.00 24.06 168 LYS A CA 1
ATOM 1396 C C . LYS A 1 168 ? -28.498 27.842 4.724 1.00 28.11 168 LYS A C 1
ATOM 1397 O O . LYS A 1 168 ? -28.871 28.485 3.725 1.00 30.11 168 LYS A O 1
ATOM 1403 N N . GLU A 1 169 ? -27.873 28.440 5.730 1.00 28.43 169 GLU A N 1
ATOM 1404 C CA . GLU A 1 169 ? -27.527 29.860 5.608 1.00 29.50 169 GLU A CA 1
ATOM 1405 C C . GLU A 1 169 ? -26.575 30.078 4.418 1.00 31.44 169 GLU A C 1
ATOM 1406 O O . GLU A 1 169 ? -26.801 30.883 3.507 1.00 30.25 169 GLU A O 1
ATOM 1412 N N . ASN A 1 170 ? -25.531 29.292 4.365 1.00 30.73 170 ASN A N 1
ATOM 1413 C CA . ASN A 1 170 ? -24.568 29.477 3.314 1.00 32.77 170 ASN A CA 1
ATOM 1414 C C . ASN A 1 170 ? -25.085 29.414 1.827 1.00 33.41 170 ASN A C 1
ATOM 1415 O O . ASN A 1 170 ? -24.462 30.013 0.932 1.00 31.69 170 ASN A O 1
ATOM 1420 N N . LYS A 1 171 ? -26.180 28.694 1.575 1.00 31.45 171 LYS A N 1
ATOM 1421 C CA . LYS A 1 171 ? -26.794 28.650 0.245 1.00 32.16 171 LYS A CA 1
ATOM 1422 C C . LYS A 1 171 ? -27.176 30.054 -0.235 1.00 28.79 171 LYS A C 1
ATOM 1423 O O . LYS A 1 171 ? -26.977 30.337 -1.398 1.00 31.08 171 LYS A O 1
ATOM 1429 N N . ILE A 1 172 ? -27.669 30.908 0.656 1.00 24.29 172 ILE A N 1
ATOM 1430 C CA . ILE A 1 172 ? -28.041 32.271 0.287 1.00 26.25 172 ILE A CA 1
ATOM 1431 C C . ILE A 1 172 ? -26.799 33.193 0.160 1.00 22.55 172 ILE A C 1
ATOM 1432 O O . ILE A 1 172 ? -26.559 33.816 -0.866 1.00 20.35 172 ILE A O 1
ATOM 1437 N N . GLN A 1 173 ? -26.001 33.215 1.200 1.00 20.11 173 GLN A N 1
ATOM 1438 C CA . GLN A 1 173 ? -24.810 34.042 1.262 1.00 21.13 173 GLN A CA 1
ATOM 1439 C C . GLN A 1 173 ? -23.814 33.686 0.167 1.00 19.32 173 GLN A C 1
ATOM 1440 O O . GLN A 1 173 ? -23.117 34.538 -0.359 1.00 15.39 173 GLN A O 1
ATOM 1446 N N . TYR A 1 174 ? -23.714 32.391 -0.117 1.00 16.50 174 TYR A N 1
ATOM 1447 C CA . TYR A 1 174 ? -22.736 31.889 -1.097 1.00 17.51 174 TYR A CA 1
ATOM 1448 C C . TYR A 1 174 ? -23.377 31.517 -2.459 1.00 17.02 174 TYR A C 1
ATOM 1449 O O . TYR A 1 174 ? -22.735 30.834 -3.287 1.00 14.66 174 TYR A O 1
ATOM 1458 N N . ALA A 1 175 ? -24.589 32.006 -2.724 1.00 15.40 175 ALA A N 1
ATOM 1459 C CA . ALA A 1 175 ? -25.274 31.723 -3.994 1.00 16.57 175 ALA A CA 1
ATOM 1460 C C . ALA A 1 175 ? -24.447 32.108 -5.214 1.00 15.98 175 ALA A C 1
ATOM 1461 O O . ALA A 1 175 ? -24.548 31.426 -6.228 1.00 18.20 175 ALA A O 1
ATOM 1463 N N . ARG A 1 176 ? -23.679 33.198 -5.132 1.00 15.61 176 ARG A N 1
ATOM 1464 C CA . ARG A 1 176 ? -22.871 33.672 -6.265 1.00 16.36 176 ARG A CA 1
ATOM 1465 C C . ARG A 1 176 ? -21.815 32.625 -6.737 1.00 18.44 176 ARG A C 1
ATOM 1466 O O . ARG A 1 176 ? -21.289 32.715 -7.857 1.00 17.76 176 ARG A O 1
ATOM 1474 N N . PHE A 1 177 ? -21.414 31.728 -5.843 1.00 17.66 177 PHE A N 1
ATOM 1475 C CA . PHE A 1 177 ? -20.439 30.704 -6.194 1.00 17.37 177 PHE A CA 1
ATOM 1476 C C . PHE A 1 177 ? -21.071 29.479 -6.871 1.00 17.13 177 PHE A C 1
ATOM 1477 O O . PHE A 1 177 ? -20.379 28.686 -7.506 1.00 15.98 177 PHE A O 1
ATOM 1485 N N . LEU A 1 178 ? -22.373 29.307 -6.706 1.00 17.80 178 LEU A N 1
ATOM 1486 C CA . LEU A 1 178 ? -23.042 28.122 -7.124 1.00 18.69 178 LEU A CA 1
ATOM 1487 C C . LEU A 1 178 ? -23.695 28.235 -8.486 1.00 21.50 178 LEU A C 1
ATOM 1488 O O . LEU A 1 178 ? -23.968 27.212 -9.130 1.00 21.61 178 LEU A O 1
ATOM 1493 N N . GLY A 1 179 ? -23.941 29.454 -8.957 1.00 21.04 179 GLY A N 1
ATOM 1494 C CA . GLY A 1 179 ? -24.662 29.646 -10.208 1.00 20.26 179 GLY A CA 1
ATOM 1495 C C . GLY A 1 179 ? -24.737 31.124 -10.488 1.00 19.39 179 GLY A C 1
ATOM 1496 O O . GLY A 1 179 ? -24.162 31.918 -9.727 1.00 17.76 179 GLY A O 1
ATOM 1497 N N . LYS A 1 180 ? -25.380 31.466 -11.596 1.00 18.19 180 LYS A N 1
ATOM 1498 C CA . LYS A 1 180 ? -25.739 32.886 -11.890 1.00 19.38 180 LYS A CA 1
ATOM 1499 C C . LYS A 1 180 ? -26.899 33.282 -11.009 1.00 17.88 180 LYS A C 1
ATOM 1500 O O . LYS A 1 180 ? -27.807 32.521 -10.770 1.00 17.08 180 LYS A O 1
ATOM 1506 N N . LEU A 1 181 ? -26.834 34.478 -10.483 1.00 17.16 181 LEU A N 1
ATOM 1507 C CA . LEU A 1 181 ? -27.864 34.986 -9.631 1.00 16.18 181 LEU A CA 1
ATOM 1508 C C . LEU A 1 181 ? -29.125 35.240 -10.393 1.00 17.79 181 LEU A C 1
ATOM 1509 O O . LEU A 1 181 ? -29.080 35.636 -11.579 1.00 15.12 181 LEU A O 1
ATOM 1514 N N . GLU A 1 182 ? -30.270 34.963 -9.731 1.00 17.37 182 GLU A N 1
ATOM 1515 C CA . GLU A 1 182 ? -31.555 35.277 -10.392 1.00 20.15 182 GLU A CA 1
ATOM 1516 C C . GLU A 1 182 ? -31.859 36.781 -10.366 1.00 19.92 182 GLU A C 1
ATOM 1517 O O . GLU A 1 182 ? -32.613 37.234 -11.203 1.00 21.95 182 GLU A O 1
ATOM 1523 N N . HIS A 1 183 ? -31.290 37.519 -9.408 1.00 17.85 183 HIS A N 1
ATOM 1524 C CA . HIS A 1 183 ? -31.468 38.962 -9.310 1.00 19.89 183 HIS A CA 1
ATOM 1525 C C . HIS A 1 183 ? -30.216 39.455 -8.668 1.00 18.53 183 HIS A C 1
ATOM 1526 O O . HIS A 1 183 ? -29.669 38.756 -7.832 1.00 21.09 183 HIS A O 1
ATOM 1533 N N . HIS A 1 184 ? -29.762 40.665 -8.970 1.00 18.13 184 HIS A N 1
ATOM 1534 C CA . HIS A 1 184 ? -28.583 41.184 -8.322 1.00 15.95 184 HIS A CA 1
ATOM 1535 C C . HIS A 1 184 ? -28.954 42.332 -7.440 1.00 18.26 184 HIS A C 1
ATOM 1536 O O . HIS A 1 184 ? -29.907 43.054 -7.753 1.00 17.35 184 HIS A O 1
ATOM 1543 N N . HIS A 1 185 ? -28.194 42.489 -6.361 1.00 18.81 185 HIS A N 1
ATOM 1544 C CA . HIS A 1 185 ? -28.293 43.681 -5.492 1.00 22.55 185 HIS A CA 1
ATOM 1545 C C . HIS A 1 185 ? -27.742 44.884 -6.275 1.00 21.42 185 HIS A C 1
ATOM 1546 O O . HIS A 1 185 ? -26.747 44.738 -6.978 1.00 18.28 185 HIS A O 1
ATOM 1553 N N . HIS A 1 186 ? -28.430 46.016 -6.124 1.00 21.52 186 HIS A N 1
ATOM 1554 C CA . HIS A 1 186 ? -28.053 47.322 -6.692 1.00 17.89 186 HIS A CA 1
ATOM 1555 C C . HIS A 1 186 ? -28.274 48.366 -5.589 1.00 18.40 186 HIS A C 1
ATOM 1556 O O . HIS A 1 186 ? -29.336 48.375 -4.983 1.00 18.35 186 HIS A O 1
ATOM 1563 N N . HIS A 1 187 ? -27.274 49.198 -5.329 1.00 18.09 187 HIS A N 1
ATOM 1564 C CA . HIS A 1 187 ? -27.496 50.385 -4.479 1.00 19.76 187 HIS A CA 1
ATOM 1565 C C . HIS A 1 187 ? -27.698 51.636 -5.340 1.00 19.94 187 HIS A C 1
ATOM 1566 O O . HIS A 1 187 ? -26.957 51.864 -6.322 1.00 16.95 187 HIS A O 1
ATOM 1573 N N . HIS A 1 188 ? -28.664 52.465 -4.941 1.00 17.42 188 HIS A N 1
ATOM 1574 C CA . HIS A 1 188 ? -28.949 53.724 -5.625 1.00 16.75 188 HIS A CA 1
ATOM 1575 C C . HIS A 1 188 ? -27.867 54.739 -5.392 1.00 13.38 188 HIS A C 1
ATOM 1576 O O . HIS A 1 188 ? -27.816 55.790 -6.004 1.00 11.61 188 HIS A O 1
#

Foldseek 3Di:
DADDADADFKGKDFDALVCLQVLLVQCPPVVWPPWHDDDDNDSVVSSVVVVVVVVCVVVVAKTKIFMATDVVRHTFAIKMWHDFDPPPTEIEIDSTTGHPVDDPCSVVRVVLSVLCCPCPVPPGFKYKYKTFDVPVVVVVVCVVLPWDQPDDDPTITITMDGNVSSVVCCVVVVVGGYDDPDDDDDD

Organism: Acinetobacter nosocomialis (NCBI:txid106654)

InterPro domains:
  IPR000182 GNAT domain [PF13302] (12-149)
  IPR016181 Acyl-CoA N-acyltransferase [SSF55729] (6-155)

Nearest PDB structures (foldseek):
  5kta-assembly1_A  TM=9.561E-01  e=1.629E-32  Acinetobacter nosocomialis
  8fv0-assembly1_C  TM=8.438E-01  e=2.007E-09  Staphylococcus aureus
  2fck-assembly1_A-2  TM=7.929E-01  e=5.266E-09  Vibrio cholerae O1 biovar El Tor str. N16961
  1nsl-assembly1_F  TM=8.286E-01  e=3.025E-08  Bacillus subtilis
  3pzj-assembly1_A  TM=7.612E-01  e=1.738E-07  Chromobacterium violaceum

Radius of gyration: 16.55 Å; Cα contacts (8 Å, |Δi|>4): 307; chains: 1; bounding box: 36×55×40 Å

Sequence (187 aa):
VNFNLKANTTYLRLVEENDAEFICTLRNNDKLNTYISKSTGDIKSQAEWIRNYKNRENNGEEYYFIIFRSDDQSPIGTVRLYDFHENPKSFCWGSWILNEHHKTKYAAVESALLVYEEAGFSTLGFEQSHFEVMKGNDKVHSFHLKMGAQKISEDDENIYYIFPKSKYKENKIQYARFLGKLEHHHHHH

CATH classification: 3.40.630.30

B-factor: mean 20.96, std 8.38, range [9.18, 62.56]

Solvent-accessible surface area: 10994 Å² total; per-residue (Å²): 116,108,26,118,7,154,10,67,51,0,57,10,88,39,0,86,75,143,15,2,107,44,0,5,92,5,30,64,52,120,174,50,38,91,76,48,84,206,40,49,55,74,83,169,49,7,15,96,105,0,115,70,0,39,83,72,25,114,105,36,91,10,11,5,0,1,0,23,42,41,102,67,111,24,50,0,0,0,0,36,0,48,75,47,107,126,145,73,81,6,1,21,6,16,23,52,8,22,27,167,85,99,17,166,107,0,32,25,3,0,0,6,0,0,2,51,0,0,1,65,60,30,38,8,86,49,0,65,12,83,9,70,83,40,32,103,178,39,18,66,40,7,80,173,7,21,8,117,114,103,48,106,62,145,101,17,15,59,2,18,2,41,46,71,60,7,108,96,5,88,144,133,24,33,145,19,37,27,191,65,178,152,116,182,139,165,224

Secondary structure (DSSP, 8-state):
-----B-SSEEEEE--GGGHHHHHHHHT-TTT-TTS------HHHHHHHHHHHHHHHHTTSEEEEEEEETTTTEEEEEEEEEEEETTTTEEEEEEEEE-TT--TTHHHHHHHHHHIIIIIIS--SEEEEEEETT-HHHHHHHHHHT-EEEEE-SSEEEEEEEHHHHHHHHHHTHHHHS--SS-----